Protein AF-A0A7S4R0T9-F1 (afdb_monomer_lite)

Organism: NCBI:txid49249

Foldseek 3Di:
DAQKKKFWQFAKKFKDFPNATQFIHHHLAIDPCLLLLLVLLQHDDFDQLIDIGTDCPPPPDRGDTDIDMDGSNVVSVVCVVPVPVSVVVSVSNVVNVVVGVVRNVVCVVVCVHVDPVVSVVSVVSSVLSSLLRSVLSLLVCLVCLVVVVVSNVSSCVVVVPDPVSVQVSQVVSVHGPVCSVVSHDDPPPPVPPPDDDDDPPPPDDPDDDD

Secondary structure (DSSP, 8-state):
-B-EEEEEEES-EEEEETTEEEEEE-TT-EES-TTGGGT----S-B---SEEEE---STTS----EEEEEEHHHHHHHHHH-HHHHHHHHHHHHHHHHHHHHHHHHHHHTT--S-HHHHHHHHHHHHHHHHHHHHHHHHT-GGGHHHHHHHHHHHHHHHT--HHHHHHHHHHTT--HHHHHHTS-----GGG------------------

Radius of gyration: 19.6 Å; chains: 1; bounding box: 54×32×53 Å

Structure (mmCIF, N/CA/C/O backbone):
data_AF-A0A7S4R0T9-F1
#
_entry.id   AF-A0A7S4R0T9-F1
#
loop_
_atom_site.group_PDB
_atom_site.id
_atom_site.type_symbol
_atom_site.label_atom_id
_atom_site.label_alt_id
_atom_site.label_comp_id
_atom_site.label_asym_id
_atom_site.label_entity_id
_atom_site.label_seq_id
_atom_site.pdbx_PDB_ins_code
_atom_site.Cartn_x
_atom_site.Cartn_y
_atom_site.Cartn_z
_atom_site.occupancy
_atom_site.B_iso_or_equiv
_atom_site.auth_seq_id
_atom_site.auth_comp_id
_atom_site.auth_asym_id
_atom_site.auth_atom_id
_atom_site.pdbx_PDB_model_num
ATOM 1 N N . MET A 1 1 ? 8.281 -10.866 4.907 1.00 87.75 1 MET A N 1
ATOM 2 C CA . MET A 1 1 ? 7.530 -10.623 3.649 1.00 87.75 1 MET A CA 1
ATOM 3 C C . MET A 1 1 ? 6.097 -11.136 3.778 1.00 87.75 1 MET A C 1
ATOM 5 O O . MET A 1 1 ? 5.863 -12.069 4.536 1.00 87.75 1 MET A O 1
ATOM 9 N N . ASN A 1 2 ? 5.140 -10.549 3.059 1.00 93.25 2 ASN A N 1
ATOM 10 C CA . ASN A 1 2 ? 3.714 -10.866 3.123 1.00 93.25 2 ASN A CA 1
ATOM 11 C C . ASN A 1 2 ? 3.172 -11.236 1.736 1.00 93.25 2 ASN A C 1
ATOM 13 O O . ASN A 1 2 ? 3.159 -10.415 0.821 1.00 93.25 2 ASN A O 1
ATOM 17 N N . ARG A 1 3 ? 2.713 -12.483 1.596 1.00 96.06 3 ARG A N 1
ATOM 18 C CA . ARG A 1 3 ? 2.171 -13.035 0.341 1.00 96.06 3 ARG A CA 1
ATOM 19 C C . ARG A 1 3 ? 0.658 -12.899 0.190 1.00 96.06 3 ARG A C 1
ATOM 21 O O . ARG A 1 3 ? 0.113 -13.297 -0.832 1.00 96.06 3 ARG A O 1
ATOM 28 N N . TYR A 1 4 ? -0.034 -12.408 1.214 1.00 97.31 4 TYR A N 1
ATOM 29 C CA . TYR A 1 4 ? -1.491 -12.448 1.255 1.00 97.31 4 TYR A CA 1
ATOM 30 C C . TYR A 1 4 ? -2.102 -11.056 1.211 1.00 97.31 4 TYR A C 1
ATOM 32 O O . TYR A 1 4 ? -1.666 -10.156 1.929 1.00 97.31 4 TYR A O 1
ATOM 40 N N . ILE A 1 5 ? -3.179 -10.931 0.443 1.00 96.88 5 ILE A N 1
ATOM 41 C CA . ILE A 1 5 ? -4.121 -9.814 0.528 1.00 96.88 5 ILE A CA 1
ATOM 42 C C . ILE A 1 5 ? -5.259 -10.256 1.441 1.00 96.88 5 ILE A C 1
ATOM 44 O O . ILE A 1 5 ? -5.694 -11.409 1.380 1.00 96.88 5 ILE A O 1
ATOM 48 N N . ARG A 1 6 ? -5.717 -9.366 2.320 1.00 97.75 6 ARG A N 1
ATOM 49 C CA . ARG A 1 6 ? -6.790 -9.665 3.271 1.00 97.75 6 ARG A CA 1
ATOM 50 C C . ARG A 1 6 ? -7.894 -8.623 3.177 1.00 97.75 6 ARG A C 1
ATOM 52 O O . ARG A 1 6 ? -7.615 -7.472 2.858 1.00 97.75 6 ARG A O 1
ATOM 59 N N . VAL A 1 7 ? -9.121 -9.013 3.497 1.00 98.00 7 VAL A N 1
ATOM 60 C CA . VAL A 1 7 ? -10.212 -8.079 3.810 1.00 98.00 7 VAL A CA 1
ATOM 61 C C . VAL A 1 7 ? -10.791 -8.449 5.166 1.00 98.00 7 VAL A C 1
ATOM 63 O O . VAL A 1 7 ? -10.977 -9.632 5.463 1.00 98.00 7 VAL A O 1
ATOM 66 N N . ILE A 1 8 ? -11.047 -7.447 5.998 1.00 97.88 8 ILE A N 1
ATOM 67 C CA . ILE A 1 8 ? -11.690 -7.644 7.294 1.00 97.88 8 ILE A CA 1
ATOM 68 C C . ILE A 1 8 ? -13.168 -7.947 7.060 1.00 97.88 8 ILE A C 1
ATOM 70 O O . ILE A 1 8 ? -13.868 -7.172 6.411 1.00 97.88 8 ILE A O 1
ATOM 74 N N . VAL A 1 9 ? -13.647 -9.077 7.575 1.00 97.75 9 VAL A N 1
ATOM 75 C CA . VAL A 1 9 ? -15.069 -9.454 7.496 1.00 97.75 9 VAL A CA 1
ATOM 76 C C . VAL A 1 9 ? -15.795 -9.306 8.826 1.00 97.75 9 VAL A C 1
ATOM 78 O O . VAL A 1 9 ? -17.008 -9.119 8.821 1.00 97.75 9 VAL A O 1
ATOM 81 N N . GLU A 1 10 ? -15.065 -9.346 9.940 1.00 95.94 10 GLU A N 1
ATOM 82 C CA . GLU A 1 10 ? -15.597 -9.196 11.296 1.00 95.94 10 GLU A CA 1
ATOM 83 C C . GLU A 1 10 ? -14.502 -8.664 12.227 1.00 95.94 10 GLU A C 1
ATOM 85 O O . GLU A 1 10 ? -13.343 -9.059 12.079 1.00 95.94 10 GLU A O 1
ATOM 90 N N . GLY A 1 11 ? -14.883 -7.818 13.186 1.00 94.06 11 GLY A N 1
ATOM 91 C CA . GLY A 1 11 ? -13.971 -7.177 14.134 1.00 94.06 11 GLY A CA 1
ATOM 92 C C . GLY A 1 11 ? -13.220 -5.977 13.555 1.00 94.06 11 GLY A C 1
ATOM 93 O O . GLY A 1 11 ? -13.337 -5.666 12.369 1.00 94.06 11 GLY A O 1
ATOM 94 N N . ASP A 1 12 ? -12.429 -5.343 14.417 1.00 94.94 12 ASP A N 1
ATOM 95 C CA . ASP A 1 12 ? -11.606 -4.182 14.090 1.00 94.94 12 ASP A CA 1
ATOM 96 C C . ASP A 1 12 ? -10.123 -4.494 14.313 1.00 94.94 12 ASP A C 1
ATOM 98 O O . ASP A 1 12 ? -9.738 -5.380 15.090 1.00 94.94 12 ASP A O 1
ATOM 102 N N . ALA A 1 13 ? -9.278 -3.770 13.593 1.00 96.50 13 ALA A N 1
ATOM 103 C CA . ALA A 1 13 ? -7.837 -3.847 13.710 1.00 96.50 13 ALA A CA 1
ATOM 104 C C . ALA A 1 13 ? -7.215 -2.450 13.715 1.00 96.50 13 ALA A C 1
ATOM 106 O O . ALA A 1 13 ? -7.792 -1.462 13.267 1.00 96.50 13 ALA A O 1
ATOM 107 N N . GLU A 1 14 ? -5.985 -2.374 14.192 1.00 96.50 14 GLU A N 1
ATOM 108 C CA . GLU A 1 14 ? -5.198 -1.154 14.247 1.00 96.50 14 GLU A CA 1
ATOM 109 C C . GLU A 1 14 ? -3.897 -1.355 13.482 1.00 96.50 14 GLU A C 1
ATOM 111 O O . GLU A 1 14 ? -3.265 -2.412 13.545 1.00 96.50 14 GLU A O 1
ATOM 116 N N . CYS A 1 15 ? -3.522 -0.336 12.716 1.00 97.00 15 CYS A N 1
ATOM 117 C CA . CYS A 1 15 ? -2.269 -0.286 11.991 1.00 97.00 15 CYS A CA 1
ATOM 118 C C . CYS A 1 15 ? -1.258 0.544 12.776 1.00 97.00 15 CYS A C 1
ATOM 120 O O . CYS A 1 15 ? -1.547 1.680 13.151 1.00 97.00 15 CYS A O 1
ATOM 122 N N . PHE A 1 16 ? -0.064 -0.007 12.966 1.00 97.31 16 PHE A N 1
ATOM 123 C CA . PHE A 1 16 ? 1.033 0.607 13.698 1.00 97.31 16 PHE A CA 1
ATOM 124 C C . PHE A 1 16 ? 2.286 0.711 12.836 1.00 97.31 16 PHE A C 1
ATOM 126 O O . PHE A 1 16 ? 2.615 -0.200 12.066 1.00 97.31 16 PHE A O 1
ATOM 133 N N . ARG A 1 17 ? 3.028 1.798 13.029 1.00 96.75 17 ARG A N 1
ATOM 134 C CA . ARG A 1 17 ? 4.393 1.968 12.543 1.00 96.75 17 ARG A CA 1
ATOM 135 C C . ARG A 1 17 ? 5.269 2.368 13.720 1.00 96.75 17 ARG A C 1
ATOM 137 O O . ARG A 1 17 ? 5.033 3.408 14.321 1.00 96.75 17 ARG A O 1
ATOM 144 N N . ASP A 1 18 ? 6.252 1.530 14.038 1.00 95.81 18 ASP A N 1
ATOM 145 C CA . ASP A 1 18 ? 7.228 1.782 15.106 1.00 95.81 18 ASP A CA 1
ATOM 146 C C . ASP A 1 18 ? 6.548 2.163 16.439 1.00 95.81 18 ASP A C 1
ATOM 148 O O . ASP A 1 18 ? 6.876 3.163 17.065 1.00 95.81 18 ASP A O 1
ATOM 152 N N . GLY A 1 19 ? 5.516 1.398 16.821 1.00 95.88 19 GLY A N 1
ATOM 153 C CA . GLY A 1 19 ? 4.716 1.623 18.034 1.00 95.88 19 GLY A CA 1
ATOM 154 C C . GLY A 1 19 ? 3.633 2.707 17.923 1.00 95.88 19 GLY A C 1
ATOM 155 O O . GLY A 1 19 ? 2.719 2.733 18.741 1.00 95.88 19 GLY A O 1
ATOM 156 N N . VAL A 1 20 ? 3.659 3.552 16.890 1.00 96.88 20 VAL A N 1
ATOM 157 C CA . VAL A 1 20 ? 2.678 4.631 16.694 1.00 96.88 20 VAL A CA 1
ATOM 158 C C . VAL A 1 20 ? 1.492 4.135 15.872 1.00 96.88 20 VAL A C 1
ATOM 160 O O . VAL A 1 20 ? 1.655 3.649 14.750 1.00 96.88 20 VAL A O 1
ATOM 163 N N . LYS A 1 21 ? 0.275 4.277 16.411 1.00 97.06 21 LYS A N 1
ATOM 164 C CA . LYS A 1 21 ? -0.975 3.949 15.710 1.00 97.06 21 LYS A CA 1
ATOM 165 C C . LYS A 1 21 ? -1.199 4.919 14.550 1.00 97.06 21 LYS A C 1
ATOM 167 O O . LYS A 1 21 ? -1.434 6.101 14.774 1.00 97.06 21 LYS A O 1
ATOM 172 N N . THR A 1 22 ? -1.190 4.430 13.311 1.00 96.62 22 THR A N 1
ATOM 173 C CA . THR A 1 22 ? -1.361 5.265 12.113 1.00 96.62 22 THR A CA 1
ATOM 174 C C . THR A 1 22 ? -2.809 5.346 11.636 1.00 96.62 22 THR A C 1
ATOM 176 O O . THR A 1 22 ? -3.242 6.411 11.200 1.00 96.62 22 THR A O 1
ATOM 179 N N . TYR A 1 23 ? -3.583 4.262 11.721 1.00 96.75 23 TYR A N 1
ATOM 180 C CA . TYR A 1 23 ? -5.023 4.269 11.431 1.00 96.75 23 TYR A CA 1
ATOM 181 C C . TYR A 1 23 ? -5.736 3.026 11.976 1.00 96.75 23 TYR A C 1
ATOM 183 O O . TYR A 1 23 ? -5.102 2.011 12.268 1.00 96.75 23 TYR A O 1
ATOM 191 N N . THR A 1 24 ? -7.062 3.096 12.088 1.00 96.56 24 THR A N 1
ATOM 192 C CA . THR A 1 24 ? -7.936 1.945 12.352 1.00 96.56 24 THR A CA 1
ATOM 193 C C . THR A 1 24 ? -8.404 1.296 11.052 1.00 96.56 24 THR A C 1
ATOM 195 O O . THR A 1 24 ? -8.441 1.916 9.985 1.00 96.56 24 THR A O 1
ATOM 198 N N . LEU A 1 25 ? -8.728 0.015 11.142 1.00 97.25 25 LEU A N 1
ATOM 199 C CA . LEU A 1 25 ? -9.256 -0.813 10.077 1.00 97.25 25 LEU A CA 1
ATOM 200 C C . LEU A 1 25 ? -10.518 -1.501 10.596 1.00 97.25 25 LEU A C 1
ATOM 202 O O . LEU A 1 25 ? -10.488 -2.154 11.631 1.00 97.25 25 LEU A O 1
ATOM 206 N N . GLU A 1 26 ? -11.598 -1.379 9.847 1.00 96.38 26 GLU A N 1
ATOM 207 C CA . GLU A 1 26 ? -12.926 -1.882 10.181 1.00 96.38 26 GLU A CA 1
ATOM 208 C C . GLU A 1 26 ? -13.374 -2.913 9.134 1.00 96.38 26 GLU A C 1
ATOM 210 O O . GLU A 1 26 ? -12.702 -3.167 8.120 1.00 96.38 26 GLU A O 1
ATOM 215 N N . ARG A 1 27 ? -14.557 -3.496 9.343 1.00 96.50 27 ARG A N 1
ATOM 216 C CA . ARG A 1 27 ? -15.200 -4.389 8.373 1.00 96.50 27 ARG A CA 1
ATOM 217 C C . ARG A 1 27 ? -15.222 -3.783 6.963 1.00 96.50 27 ARG A C 1
ATOM 219 O O . ARG A 1 27 ? -15.657 -2.660 6.727 1.00 96.50 27 ARG A O 1
ATOM 226 N N . GLY A 1 28 ? -14.797 -4.585 5.993 1.00 97.12 28 GLY A N 1
ATOM 227 C CA . GLY A 1 28 ? -14.698 -4.212 4.588 1.00 97.12 28 GLY A CA 1
ATOM 228 C C . GLY A 1 28 ? -13.398 -3.495 4.223 1.00 97.12 28 GLY A C 1
ATOM 229 O O . GLY A 1 28 ? -13.211 -3.190 3.042 1.00 97.12 28 GLY A O 1
ATOM 230 N N . ASN A 1 29 ? -12.495 -3.226 5.175 1.00 97.88 29 ASN A N 1
ATOM 231 C CA . ASN A 1 29 ? -11.185 -2.694 4.826 1.00 97.88 29 ASN A CA 1
ATOM 232 C C . ASN A 1 29 ? -10.245 -3.769 4.281 1.00 97.88 29 ASN A C 1
ATOM 234 O O . ASN A 1 29 ? -10.174 -4.885 4.805 1.00 97.88 29 ASN A O 1
ATOM 238 N N . PHE A 1 30 ? -9.491 -3.408 3.242 1.00 97.81 30 PHE A N 1
ATOM 239 C CA . PHE A 1 30 ? -8.436 -4.258 2.701 1.00 97.81 30 PHE A CA 1
ATOM 240 C C . PHE A 1 30 ? -7.125 -4.040 3.451 1.00 97.81 30 PHE A C 1
ATOM 242 O O . PHE A 1 30 ? -6.832 -2.952 3.949 1.00 97.81 30 PHE A O 1
ATOM 249 N N . VAL A 1 31 ? -6.312 -5.086 3.515 1.00 97.00 31 VAL A N 1
ATOM 250 C CA . VAL A 1 31 ? -5.001 -5.075 4.156 1.00 97.00 31 VAL A CA 1
ATOM 251 C C . VAL A 1 31 ? -3.994 -5.735 3.227 1.00 97.00 31 VAL A C 1
ATOM 253 O O . VAL A 1 31 ? -4.231 -6.828 2.702 1.00 97.00 31 VAL A O 1
ATOM 256 N N . SER A 1 32 ? -2.836 -5.089 3.078 1.00 94.69 32 SER A N 1
ATOM 257 C CA . SER A 1 32 ? -1.717 -5.578 2.265 1.00 94.69 32 SER A CA 1
ATOM 258 C C . SER A 1 32 ? -2.039 -5.683 0.771 1.00 94.69 32 SER A C 1
ATOM 260 O O . SER A 1 32 ? -1.550 -6.583 0.098 1.00 94.69 32 SER A O 1
ATOM 262 N N . GLU A 1 33 ? -2.842 -4.762 0.243 1.00 91.94 33 GLU A N 1
ATOM 263 C CA . GLU A 1 33 ? -3.235 -4.639 -1.165 1.00 91.94 33 GLU A CA 1
ATOM 264 C C . GLU A 1 33 ? -2.104 -4.137 -2.078 1.00 91.94 33 GLU A C 1
ATOM 266 O O . GLU A 1 33 ? -2.040 -4.542 -3.237 1.00 91.94 33 GLU A O 1
ATOM 271 N N . GLY A 1 34 ? -1.145 -3.359 -1.559 1.00 84.94 34 GLY A N 1
ATOM 272 C CA . GLY A 1 34 ? 0.136 -3.071 -2.226 1.00 84.94 34 GLY A CA 1
ATOM 273 C C . GLY A 1 34 ? 0.003 -2.496 -3.639 1.00 84.94 34 GLY A C 1
ATOM 274 O O . GLY A 1 34 ? 0.618 -3.012 -4.566 1.00 84.94 34 GLY A O 1
ATOM 275 N N . GLY A 1 35 ? -0.859 -1.488 -3.809 1.00 85.56 35 GLY A N 1
ATOM 276 C CA . GLY A 1 35 ? -1.028 -0.770 -5.079 1.00 85.56 35 GLY A CA 1
ATOM 277 C C . GLY A 1 35 ? -2.020 -1.364 -6.081 1.00 85.56 35 GLY A C 1
ATOM 278 O O . GLY A 1 35 ? -2.222 -0.786 -7.147 1.00 85.56 35 GLY A O 1
ATOM 279 N N . LEU A 1 36 ? -2.720 -2.446 -5.731 1.00 88.81 36 LEU A N 1
ATOM 280 C CA . LEU A 1 36 ? -3.718 -3.075 -6.607 1.00 88.81 36 LEU A CA 1
ATOM 281 C C . LEU A 1 36 ? -4.823 -2.104 -7.084 1.00 88.81 36 LEU A C 1
ATOM 283 O O . LEU A 1 36 ? -5.289 -2.192 -8.219 1.00 88.81 36 LEU A O 1
ATOM 287 N N . HIS A 1 37 ? -5.192 -1.120 -6.259 1.00 86.75 37 HIS A N 1
ATOM 288 C CA . HIS A 1 37 ? -6.150 -0.065 -6.616 1.00 86.75 37 HIS A CA 1
ATOM 289 C C . HIS A 1 37 ? -5.672 0.811 -7.792 1.00 86.75 37 HIS A C 1
ATOM 291 O O . HIS A 1 37 ? -6.468 1.178 -8.655 1.00 86.75 37 HIS A O 1
ATOM 297 N N . ALA A 1 38 ? -4.366 1.076 -7.881 1.00 87.25 38 ALA A N 1
ATOM 298 C CA . ALA A 1 38 ? -3.737 1.799 -8.985 1.00 87.25 38 ALA A CA 1
ATOM 299 C C . ALA A 1 38 ? -3.552 0.914 -10.232 1.00 87.25 38 ALA A C 1
ATOM 301 O O . ALA A 1 38 ? -3.125 1.385 -11.281 1.00 87.25 38 ALA A O 1
ATOM 302 N N . GLY A 1 39 ? -3.922 -0.368 -10.148 1.00 87.44 39 GLY A N 1
ATOM 303 C CA . GLY A 1 39 ? -3.744 -1.344 -11.217 1.00 87.44 39 GLY A CA 1
ATOM 304 C C . GLY A 1 39 ? -2.394 -2.050 -11.199 1.00 87.44 39 GLY A C 1
ATOM 305 O O . GLY A 1 39 ? -2.125 -2.779 -12.142 1.00 87.44 39 GLY A O 1
ATOM 306 N N . LEU A 1 40 ? -1.582 -1.882 -10.151 1.00 91.38 40 LEU A N 1
ATOM 307 C CA . LEU A 1 40 ? -0.350 -2.649 -9.992 1.00 91.38 40 LEU A CA 1
ATOM 308 C C . LEU A 1 40 ? -0.693 -4.118 -9.701 1.00 91.38 40 LEU A C 1
ATOM 310 O O . LEU A 1 40 ? -1.075 -4.477 -8.584 1.00 91.38 40 LEU A O 1
ATOM 314 N N . MET A 1 41 ? -0.558 -4.976 -10.711 1.00 93.06 41 MET A N 1
ATOM 315 C CA . MET A 1 41 ? -0.866 -6.411 -10.634 1.00 93.06 41 MET A CA 1
ATOM 316 C C . MET A 1 41 ? 0.335 -7.223 -10.122 1.00 93.06 41 MET A C 1
ATOM 318 O O . MET A 1 41 ? 0.753 -8.201 -10.743 1.00 93.06 41 MET A O 1
ATOM 322 N N . LEU A 1 42 ? 0.928 -6.785 -9.008 1.00 93.50 42 LEU A N 1
ATOM 323 C CA . LEU A 1 42 ? 2.181 -7.327 -8.471 1.00 93.50 42 LEU A CA 1
ATOM 324 C C . LEU A 1 42 ? 1.979 -8.740 -7.895 1.00 93.50 42 LEU A C 1
ATOM 326 O O . LEU A 1 42 ? 1.264 -8.866 -6.890 1.00 93.50 42 LEU A O 1
ATOM 330 N N . PRO A 1 43 ? 2.597 -9.788 -8.478 1.00 94.50 43 PRO A N 1
ATOM 331 C CA . PRO A 1 43 ? 2.574 -11.141 -7.930 1.00 94.50 43 PRO A CA 1
ATOM 332 C C . PRO A 1 43 ? 3.605 -11.301 -6.800 1.00 94.50 43 PRO A C 1
ATOM 334 O O . PRO A 1 43 ? 4.406 -10.407 -6.527 1.00 94.50 43 PRO A O 1
ATOM 337 N N . GLY A 1 44 ? 3.618 -12.465 -6.154 1.00 94.31 44 GLY A N 1
ATOM 338 C CA . GLY A 1 44 ? 4.621 -12.814 -5.149 1.00 94.31 44 GLY A CA 1
ATOM 339 C C . GLY A 1 44 ? 4.367 -12.163 -3.793 1.00 94.31 44 GLY A C 1
ATOM 340 O O . GLY A 1 44 ? 3.239 -11.815 -3.458 1.00 94.31 44 GLY A O 1
ATOM 341 N N . ALA A 1 45 ? 5.408 -12.035 -2.976 1.00 94.94 45 ALA A N 1
ATOM 342 C CA . ALA A 1 45 ? 5.314 -11.373 -1.680 1.00 94.94 45 ALA A CA 1
ATOM 343 C C . ALA A 1 45 ? 5.745 -9.901 -1.771 1.00 94.94 45 ALA A C 1
ATOM 345 O O . ALA A 1 45 ? 6.559 -9.528 -2.615 1.00 94.94 45 ALA A O 1
ATOM 346 N N . LEU A 1 46 ? 5.205 -9.075 -0.875 1.00 95.44 46 LEU A N 1
ATOM 347 C CA . LEU A 1 46 ? 5.664 -7.705 -0.642 1.00 95.44 46 LEU A CA 1
ATOM 348 C C . LEU A 1 46 ? 6.265 -7.584 0.754 1.00 95.44 46 LEU A C 1
ATOM 350 O O . LEU A 1 46 ? 5.843 -8.271 1.689 1.00 95.44 46 LEU A O 1
ATOM 354 N N . GLU A 1 47 ? 7.245 -6.706 0.917 1.00 95.69 47 GLU A N 1
ATOM 355 C CA . GLU A 1 47 ? 7.720 -6.327 2.243 1.00 95.69 47 GLU A CA 1
ATOM 356 C C . GLU A 1 47 ? 6.599 -5.614 3.024 1.00 95.69 47 GLU A C 1
ATOM 358 O O . GLU A 1 47 ? 5.833 -4.815 2.478 1.00 95.69 47 GLU A O 1
ATOM 363 N N . SER A 1 48 ? 6.452 -5.949 4.307 1.00 94.69 48 SER A N 1
ATOM 364 C CA . SER A 1 48 ? 5.463 -5.303 5.174 1.00 94.69 48 SER A CA 1
ATOM 365 C C . SER A 1 48 ? 6.032 -3.986 5.698 1.00 94.69 48 SER A C 1
ATOM 367 O O . SER A 1 48 ? 7.095 -3.981 6.302 1.00 94.69 48 SER A O 1
ATOM 369 N N . CYS A 1 49 ? 5.298 -2.885 5.541 1.00 95.25 49 CYS A N 1
ATOM 370 C CA . CYS A 1 49 ? 5.701 -1.565 6.048 1.00 95.25 49 CYS A CA 1
ATOM 371 C C . CYS A 1 49 ? 5.102 -1.207 7.421 1.00 95.25 49 CYS A C 1
ATOM 373 O O . CYS A 1 49 ? 5.389 -0.134 7.947 1.00 95.25 49 CYS A O 1
ATOM 375 N N . CYS A 1 50 ? 4.243 -2.055 7.986 1.00 96.25 50 CYS A N 1
ATOM 376 C CA . CYS A 1 50 ? 3.513 -1.791 9.226 1.00 96.25 50 CYS A CA 1
ATOM 377 C C . CYS A 1 50 ? 3.112 -3.092 9.928 1.00 96.25 50 CYS A C 1
ATOM 379 O O . CYS A 1 50 ? 3.082 -4.162 9.309 1.00 96.25 50 CYS A O 1
ATOM 381 N N . THR A 1 51 ? 2.758 -2.962 11.202 1.00 96.69 51 THR A N 1
ATOM 382 C CA . THR A 1 51 ? 2.169 -4.023 12.019 1.00 96.69 51 THR A CA 1
ATOM 383 C C . THR A 1 51 ? 0.663 -3.819 12.078 1.00 96.69 51 THR A C 1
ATOM 385 O O . THR A 1 51 ? 0.200 -2.709 12.320 1.00 96.69 51 THR A O 1
ATOM 388 N N . ILE A 1 52 ? -0.108 -4.884 11.865 1.00 96.31 52 ILE A N 1
ATOM 389 C CA . ILE A 1 52 ? -1.561 -4.873 12.048 1.00 96.31 52 ILE A CA 1
ATOM 390 C C . ILE A 1 52 ? -1.882 -5.740 13.258 1.00 96.31 52 ILE A C 1
ATOM 392 O O . ILE A 1 52 ? -1.488 -6.907 13.280 1.00 96.31 52 ILE A O 1
ATOM 396 N N . ALA A 1 53 ? -2.599 -5.192 14.232 1.00 95.50 53 ALA A N 1
ATOM 397 C CA . ALA A 1 53 ? -3.034 -5.917 15.420 1.00 95.50 53 ALA A CA 1
ATOM 398 C C . ALA A 1 53 ? -4.559 -5.865 15.548 1.00 95.50 53 ALA A C 1
ATOM 400 O O . ALA A 1 53 ? -5.177 -4.860 15.209 1.00 95.50 53 ALA A O 1
ATOM 401 N N . ALA A 1 54 ? -5.170 -6.954 16.015 1.00 94.44 54 ALA A N 1
ATOM 402 C CA . ALA A 1 54 ? -6.592 -6.958 16.347 1.00 94.44 54 ALA A CA 1
ATOM 403 C C . ALA A 1 54 ? -6.839 -6.062 17.566 1.00 94.44 54 ALA A C 1
ATOM 405 O O . ALA A 1 54 ? -6.066 -6.090 18.526 1.00 94.44 54 ALA A O 1
ATOM 406 N N . THR A 1 55 ? -7.915 -5.283 17.538 1.00 91.38 55 THR A N 1
ATOM 407 C CA . THR A 1 55 ? -8.244 -4.375 18.636 1.00 91.38 55 THR A CA 1
ATOM 408 C C . THR A 1 55 ? -8.775 -5.164 19.838 1.00 91.38 55 THR A C 1
ATOM 410 O O . THR A 1 55 ? -9.725 -5.934 19.714 1.00 91.38 55 THR A O 1
ATOM 413 N N . GLN A 1 56 ? -8.205 -4.956 21.029 1.00 77.62 56 GLN A N 1
ATOM 414 C CA . GLN A 1 56 ? -8.632 -5.640 22.265 1.00 77.62 56 GLN A CA 1
ATOM 415 C C . GLN A 1 56 ? -9.787 -4.934 23.008 1.00 77.62 56 GLN A C 1
ATOM 417 O O . GLN A 1 56 ? -10.138 -5.316 24.121 1.00 77.62 56 GLN A O 1
ATOM 422 N N . HIS A 1 57 ? -10.393 -3.895 22.427 1.00 59.12 57 HIS A N 1
ATOM 423 C CA . HIS A 1 57 ? -11.181 -2.908 23.178 1.00 59.12 57 HIS A CA 1
ATOM 424 C C . HIS A 1 57 ? -12.564 -3.345 23.693 1.00 59.12 57 HIS A C 1
ATOM 426 O O . HIS A 1 57 ? -13.230 -2.540 24.343 1.00 59.12 57 HIS A O 1
ATOM 432 N N . GLN A 1 58 ? -12.988 -4.600 23.530 1.00 54.09 58 GLN A N 1
ATOM 433 C CA . GLN A 1 58 ? -14.182 -5.093 24.225 1.00 54.09 58 GLN A CA 1
ATOM 434 C C . GLN A 1 58 ? -13.789 -5.869 25.486 1.00 54.09 58 GLN A C 1
ATOM 436 O O . GLN A 1 58 ? -13.479 -7.058 25.458 1.00 54.09 58 GLN A O 1
ATOM 441 N N . ARG A 1 59 ? -13.774 -5.134 26.609 1.00 45.78 59 ARG A N 1
ATOM 442 C CA . ARG A 1 59 ? -13.530 -5.621 27.976 1.00 45.78 59 ARG A CA 1
ATOM 443 C C . ARG A 1 59 ? -14.364 -6.882 28.254 1.00 45.78 59 ARG A C 1
ATOM 445 O O . ARG A 1 59 ? -15.548 -6.780 28.549 1.00 45.78 59 ARG A O 1
ATOM 452 N N . GLY A 1 60 ? -13.741 -8.057 28.170 1.00 60.00 60 GLY A N 1
ATOM 453 C CA . GLY A 1 60 ? -14.311 -9.334 28.622 1.00 60.00 60 GLY A CA 1
ATOM 454 C C . GLY A 1 60 ? -14.628 -10.361 27.532 1.00 60.00 60 GLY A C 1
ATOM 455 O O . GLY A 1 60 ? -14.717 -11.545 27.839 1.00 60.00 60 GLY A O 1
ATOM 456 N N . GLN A 1 61 ? -14.713 -9.964 26.261 1.00 56.56 61 GLN A N 1
ATOM 457 C CA . GLN A 1 61 ? -14.799 -10.896 25.134 1.00 56.56 61 GLN A CA 1
ATOM 458 C C . GLN A 1 61 ? -13.695 -10.533 24.153 1.00 56.56 61 GLN A C 1
ATOM 460 O O . GLN A 1 61 ? -13.773 -9.505 23.490 1.00 56.56 61 GLN A O 1
ATOM 465 N N . GLY A 1 62 ? -12.636 -11.348 24.098 1.00 59.66 62 GLY A N 1
ATOM 466 C CA . GLY A 1 62 ? -11.525 -11.138 23.173 1.00 59.66 62 GLY A CA 1
ATOM 467 C C . GLY A 1 62 ? -12.060 -10.903 21.762 1.00 59.66 62 GLY A C 1
ATOM 468 O O . GLY A 1 62 ? -12.597 -11.824 21.148 1.00 59.66 62 GLY A O 1
ATOM 469 N N . GLY A 1 63 ? -11.965 -9.656 21.289 1.00 72.00 63 GLY A N 1
ATOM 470 C CA . GLY A 1 63 ? -12.538 -9.235 20.017 1.00 72.00 63 GLY A CA 1
ATOM 471 C C . GLY A 1 63 ? -12.019 -10.127 18.896 1.00 72.00 63 GLY A C 1
ATOM 472 O O . GLY A 1 63 ? -10.824 -10.138 18.594 1.00 72.00 63 GLY A O 1
ATOM 473 N N . LYS A 1 64 ? -12.906 -10.930 18.302 1.00 89.62 64 LYS A N 1
ATOM 474 C CA . LYS A 1 64 ? -12.527 -11.876 17.255 1.00 89.62 64 LYS A CA 1
ATOM 475 C C . LYS A 1 64 ? -12.391 -11.131 15.931 1.00 89.62 64 LYS A C 1
ATOM 477 O O . LYS A 1 64 ? -13.382 -10.819 15.280 1.00 89.62 64 LYS A O 1
ATOM 482 N N . LEU A 1 65 ? -11.156 -10.900 15.499 1.00 94.44 65 LEU A N 1
ATOM 483 C CA . LEU A 1 65 ? -10.880 -10.431 14.144 1.00 94.44 65 LEU A CA 1
ATOM 484 C C . LEU A 1 65 ? -10.986 -11.606 13.164 1.00 94.44 65 LEU A C 1
ATOM 486 O O . LEU A 1 65 ? -10.245 -12.588 13.270 1.00 94.44 65 LEU A O 1
ATOM 490 N N . ARG A 1 66 ? -11.874 -11.506 12.173 1.00 96.88 66 ARG A N 1
ATOM 491 C CA . ARG A 1 66 ? -11.936 -12.450 11.050 1.00 96.88 66 ARG A CA 1
ATOM 492 C C . ARG A 1 66 ? -11.598 -11.740 9.758 1.00 96.88 66 ARG A C 1
ATOM 494 O O . ARG A 1 66 ? -12.112 -10.666 9.449 1.00 96.88 66 ARG A O 1
ATOM 501 N N . VAL A 1 67 ? -10.775 -12.407 8.960 1.00 97.94 67 VAL A N 1
ATOM 502 C CA . VAL A 1 67 ? -10.349 -11.919 7.653 1.00 97.94 67 VAL A CA 1
ATOM 503 C C . VAL A 1 67 ? -10.578 -12.985 6.593 1.00 97.94 67 VAL A C 1
ATOM 505 O O . VAL A 1 67 ? -10.338 -14.169 6.832 1.00 97.94 67 VAL A O 1
ATOM 508 N N . LEU A 1 68 ? -10.994 -12.561 5.402 1.00 98.19 68 LEU A N 1
ATOM 509 C CA . LEU A 1 68 ? -10.784 -13.363 4.200 1.00 98.19 68 LEU A CA 1
ATOM 510 C C . LEU A 1 68 ? -9.370 -13.095 3.703 1.00 98.19 68 LEU A C 1
ATOM 512 O O . LEU A 1 68 ? -8.888 -11.964 3.776 1.00 98.19 68 LEU A O 1
ATOM 516 N N . ARG A 1 69 ? -8.698 -14.141 3.227 1.00 97.69 69 ARG A N 1
ATOM 517 C CA . ARG A 1 69 ? -7.322 -14.071 2.738 1.00 97.69 69 ARG A CA 1
ATOM 518 C C . ARG A 1 69 ? -7.229 -14.680 1.349 1.00 97.69 69 ARG A C 1
ATOM 520 O O . ARG A 1 69 ? -7.791 -15.745 1.106 1.00 97.69 69 ARG A O 1
ATOM 527 N N . TRP A 1 70 ? -6.437 -14.054 0.493 1.00 98.06 70 TRP A N 1
ATOM 528 C CA . TRP A 1 70 ? -6.073 -14.583 -0.815 1.00 98.06 70 TRP A CA 1
ATOM 529 C C . TRP A 1 70 ? -4.564 -14.598 -0.960 1.00 98.06 70 TRP A C 1
ATOM 531 O O . TRP A 1 70 ? -3.889 -13.653 -0.548 1.00 98.06 70 TRP A O 1
ATOM 541 N N . ASP A 1 71 ? -4.042 -15.666 -1.556 1.00 97.69 71 ASP A N 1
ATOM 542 C CA . ASP A 1 71 ? -2.679 -15.651 -2.072 1.00 97.69 71 ASP A CA 1
ATOM 543 C C . ASP A 1 71 ? -2.594 -14.625 -3.207 1.00 97.69 71 ASP A C 1
ATOM 545 O O . ASP A 1 71 ? -3.420 -14.631 -4.122 1.00 97.69 71 ASP A O 1
ATOM 549 N N . ARG A 1 72 ? -1.627 -13.710 -3.115 1.00 96.31 72 ARG A N 1
ATOM 550 C CA . ARG A 1 72 ? -1.489 -12.588 -4.042 1.00 96.31 72 ARG A CA 1
ATOM 551 C C . ARG A 1 72 ? -1.234 -13.062 -5.467 1.00 96.31 72 ARG A C 1
ATOM 553 O O . ARG A 1 72 ? -1.894 -12.558 -6.368 1.00 96.31 72 ARG A O 1
ATOM 560 N N . THR A 1 73 ? -0.335 -14.024 -5.676 1.00 95.56 73 THR A N 1
ATOM 561 C CA . THR A 1 73 ? -0.016 -14.535 -7.018 1.00 95.56 73 THR A CA 1
ATOM 562 C C . THR A 1 73 ? -1.252 -15.144 -7.664 1.00 95.56 73 THR A C 1
ATOM 564 O O . THR A 1 73 ? -1.641 -14.715 -8.749 1.00 95.56 73 THR A O 1
ATOM 567 N N . LYS A 1 74 ? -1.938 -16.043 -6.948 1.00 97.44 74 LYS A N 1
ATOM 568 C CA . LYS A 1 74 ? -3.159 -16.690 -7.454 1.00 97.44 74 LYS A CA 1
ATOM 569 C C . LYS A 1 74 ? -4.274 -15.685 -7.732 1.00 97.44 74 LYS A C 1
ATOM 571 O O . LYS A 1 74 ? -4.978 -15.795 -8.731 1.00 97.44 74 LYS A O 1
ATOM 576 N N . LEU A 1 75 ? -4.428 -14.677 -6.870 1.00 96.62 75 LEU A N 1
ATOM 577 C CA . LEU A 1 75 ? -5.392 -13.606 -7.101 1.00 96.62 75 LEU A CA 1
ATOM 578 C C . LEU A 1 75 ? -5.031 -12.799 -8.357 1.00 96.62 75 LEU A C 1
ATOM 580 O O . LEU A 1 75 ? -5.918 -12.493 -9.144 1.00 96.62 75 LEU A O 1
ATOM 584 N N . MET A 1 76 ? -3.753 -12.475 -8.583 1.00 95.56 76 MET A N 1
ATOM 585 C CA . MET A 1 76 ? -3.339 -11.742 -9.785 1.00 95.56 76 MET A CA 1
ATOM 586 C C . MET A 1 76 ? -3.593 -12.552 -11.061 1.00 95.56 76 MET A C 1
ATOM 588 O O . MET A 1 76 ? -4.064 -11.986 -12.043 1.00 95.56 76 MET A O 1
ATOM 592 N N . GLU A 1 77 ? -3.313 -13.856 -11.054 1.00 95.81 77 GLU A N 1
ATOM 593 C CA . GLU A 1 77 ? -3.617 -14.768 -12.168 1.00 95.81 77 GLU A CA 1
ATOM 594 C C . GLU A 1 77 ? -5.119 -14.810 -12.461 1.00 95.81 77 GLU A C 1
ATOM 596 O O . GLU A 1 77 ? -5.539 -14.612 -13.602 1.00 95.81 77 GLU A O 1
ATOM 601 N N . PHE A 1 78 ? -5.940 -14.953 -11.421 1.00 96.94 78 PHE A N 1
ATOM 602 C CA . PHE A 1 78 ? -7.390 -14.970 -11.562 1.00 96.94 78 PHE A CA 1
ATOM 603 C C . PHE A 1 78 ? -7.938 -13.653 -12.138 1.00 96.94 78 PHE A C 1
ATOM 605 O O . PHE A 1 78 ? -8.685 -13.653 -13.115 1.00 96.94 78 PHE A O 1
ATOM 612 N N . LEU A 1 79 ? -7.493 -12.507 -11.619 1.00 96.19 79 LEU A N 1
ATOM 613 C CA . LEU A 1 79 ? -7.911 -11.184 -12.101 1.00 96.19 79 LEU A CA 1
ATOM 614 C C . LEU A 1 79 ? -7.384 -10.847 -13.507 1.00 96.19 79 LEU A C 1
ATOM 616 O O . LEU A 1 79 ? -7.894 -9.925 -14.143 1.00 96.19 79 LEU A O 1
ATOM 620 N N . LYS A 1 80 ? -6.350 -11.542 -13.998 1.00 94.69 80 LYS A N 1
ATOM 621 C CA . LYS A 1 80 ? -5.933 -11.446 -15.406 1.00 94.69 80 LYS A CA 1
ATOM 622 C C . LYS A 1 80 ? -6.929 -12.151 -16.325 1.00 94.69 80 LYS A C 1
ATOM 624 O O . LYS A 1 80 ? -7.185 -11.636 -17.409 1.00 94.69 80 LYS A O 1
ATOM 629 N N . SER A 1 81 ? -7.490 -13.280 -15.886 1.00 97.12 81 SER A N 1
ATOM 630 C CA . SER A 1 81 ? -8.481 -14.038 -16.660 1.00 97.12 81 SER A CA 1
ATOM 631 C C . SER A 1 81 ? -9.867 -13.384 -16.683 1.00 97.12 81 SER A C 1
ATOM 633 O O . SER A 1 81 ? -10.572 -13.495 -17.680 1.00 97.12 81 SER A O 1
ATOM 635 N N . ASP A 1 82 ? -10.232 -12.637 -15.635 1.00 97.62 82 ASP A N 1
ATOM 636 C CA . ASP A 1 82 ? -11.531 -11.964 -15.529 1.00 97.62 82 ASP A CA 1
ATOM 637 C C . ASP A 1 82 ? -11.383 -10.441 -15.370 1.00 97.62 82 ASP A C 1
ATOM 639 O O . ASP A 1 82 ? -11.142 -9.891 -14.287 1.00 97.62 82 ASP A O 1
ATOM 643 N N . SER A 1 83 ? -11.579 -9.726 -16.481 1.00 95.44 83 SER A N 1
ATOM 644 C CA . SER A 1 83 ? -11.479 -8.266 -16.513 1.00 95.44 83 SER A CA 1
ATOM 645 C C . SER A 1 83 ? -12.636 -7.551 -15.797 1.00 95.44 83 SER A C 1
ATOM 647 O O . SER A 1 83 ? -12.456 -6.414 -15.341 1.00 95.44 83 SER A O 1
ATOM 649 N N . HIS A 1 84 ? -13.809 -8.180 -15.670 1.00 97.12 84 HIS A N 1
ATOM 650 C CA . HIS A 1 84 ? -14.958 -7.617 -14.960 1.00 97.12 84 HIS A CA 1
ATOM 651 C C . HIS A 1 84 ? -14.717 -7.663 -13.459 1.00 97.12 84 HIS A C 1
ATOM 653 O O . HIS A 1 84 ? -14.812 -6.627 -12.793 1.00 97.12 84 HIS A O 1
ATOM 659 N N . LEU A 1 85 ? -14.297 -8.819 -12.948 1.00 96.75 85 LEU A N 1
ATOM 660 C CA . LEU A 1 85 ? -13.933 -8.967 -11.548 1.00 96.75 85 LEU A CA 1
ATOM 661 C C . LEU A 1 85 ? -12.772 -8.045 -11.170 1.00 96.75 85 LEU A C 1
ATOM 663 O O . LEU A 1 85 ? -12.819 -7.386 -10.130 1.00 96.75 85 LEU A O 1
ATOM 667 N N . ARG A 1 86 ? -11.761 -7.918 -12.038 1.00 95.75 86 ARG A N 1
ATOM 668 C CA . ARG A 1 86 ? -10.666 -6.956 -11.846 1.00 95.75 86 ARG A CA 1
ATOM 669 C C . ARG A 1 86 ? -11.170 -5.526 -11.687 1.00 95.75 86 ARG A C 1
ATOM 671 O O . ARG A 1 86 ? -10.721 -4.827 -10.781 1.00 95.75 86 ARG A O 1
ATOM 678 N N . ARG A 1 87 ? -12.103 -5.080 -12.534 1.00 94.94 87 ARG A N 1
ATOM 679 C CA . ARG A 1 87 ? -12.702 -3.738 -12.423 1.00 94.94 87 ARG A CA 1
ATOM 680 C C . ARG A 1 87 ? -13.489 -3.574 -11.124 1.00 94.94 87 ARG A C 1
ATOM 682 O O . ARG A 1 87 ? -13.298 -2.571 -10.439 1.00 94.94 87 ARG A O 1
ATOM 689 N N . ALA A 1 88 ? -14.303 -4.563 -10.760 1.00 96.56 88 ALA A N 1
ATOM 690 C CA . ALA A 1 88 ? -15.083 -4.545 -9.525 1.00 96.56 88 ALA A CA 1
ATOM 691 C C . ALA A 1 88 ? -14.183 -4.471 -8.279 1.00 96.56 88 ALA A C 1
ATOM 693 O O . ALA A 1 88 ? -14.395 -3.628 -7.406 1.00 96.56 88 ALA A O 1
ATOM 694 N N . LEU A 1 89 ? -13.122 -5.283 -8.227 1.00 95.94 89 LEU A N 1
ATOM 695 C CA . LEU A 1 89 ? -12.166 -5.264 -7.122 1.00 95.94 89 LEU A CA 1
ATOM 696 C C . LEU A 1 89 ? -11.407 -3.934 -7.043 1.00 95.94 89 LEU A C 1
ATOM 698 O O . LEU A 1 89 ? -11.253 -3.390 -5.951 1.00 95.94 89 LEU A O 1
ATOM 702 N N . LYS A 1 90 ? -10.966 -3.377 -8.181 1.00 94.00 90 LYS A N 1
ATOM 703 C CA . LYS A 1 90 ? -10.328 -2.050 -8.208 1.00 94.00 90 LYS A CA 1
ATOM 704 C C . LYS A 1 90 ? -11.254 -0.978 -7.637 1.00 94.00 90 LYS A C 1
ATOM 706 O O . LYS A 1 90 ? -10.813 -0.209 -6.791 1.00 94.00 90 LYS A O 1
ATOM 711 N N . ALA A 1 91 ? -12.528 -0.969 -8.031 1.00 94.44 91 ALA A N 1
ATOM 712 C CA . ALA A 1 91 ? -13.510 -0.027 -7.498 1.00 94.44 91 ALA A CA 1
ATOM 713 C C . ALA A 1 91 ? -13.698 -0.189 -5.977 1.00 94.44 91 ALA A C 1
ATOM 715 O O . ALA A 1 91 ? -13.701 0.803 -5.245 1.00 94.44 91 ALA A O 1
ATOM 716 N N . ALA A 1 92 ? -13.782 -1.428 -5.481 1.00 96.44 92 ALA A N 1
ATOM 717 C CA . ALA A 1 92 ? -13.879 -1.706 -4.048 1.00 96.44 92 ALA A CA 1
ATOM 718 C C . ALA A 1 92 ? -12.649 -1.205 -3.266 1.00 96.44 92 ALA A C 1
ATOM 720 O O . ALA A 1 92 ? -12.797 -0.626 -2.189 1.00 96.44 92 ALA A O 1
ATOM 721 N N . LEU A 1 93 ? -11.444 -1.375 -3.819 1.00 95.50 93 LEU A N 1
ATOM 722 C CA . LEU A 1 93 ? -10.200 -0.880 -3.224 1.00 95.50 93 LEU A CA 1
ATOM 723 C C . LEU A 1 93 ? -10.097 0.651 -3.248 1.00 95.50 93 LEU A C 1
ATOM 725 O O . LEU A 1 93 ? -9.610 1.248 -2.291 1.00 95.50 93 LEU A O 1
ATOM 729 N N . SER A 1 94 ? -10.575 1.309 -4.307 1.00 92.75 94 SER A N 1
ATOM 730 C CA . SER A 1 94 ? -10.654 2.773 -4.347 1.00 92.75 94 SER A CA 1
ATOM 731 C C . SER A 1 94 ? -11.559 3.306 -3.230 1.00 92.75 94 SER A C 1
ATOM 733 O O . SER A 1 94 ? -11.176 4.229 -2.511 1.00 92.75 94 SER A O 1
ATOM 735 N N . TRP A 1 95 ? -12.721 2.680 -3.015 1.00 95.06 95 TRP A N 1
ATOM 736 C CA . TRP A 1 95 ? -13.608 3.020 -1.897 1.00 95.06 95 TRP A CA 1
ATOM 737 C C . TRP A 1 95 ? -12.989 2.736 -0.526 1.00 95.06 95 TRP A C 1
ATOM 739 O O . TRP A 1 95 ? -13.182 3.515 0.408 1.00 95.06 95 TRP A O 1
ATOM 749 N N . ASP A 1 96 ? -12.221 1.655 -0.398 1.00 96.25 96 ASP A N 1
ATOM 750 C CA . ASP A 1 96 ? -11.466 1.340 0.815 1.00 96.25 96 ASP A CA 1
ATOM 751 C C . ASP A 1 96 ? -10.460 2.444 1.184 1.00 96.25 96 ASP A C 1
ATOM 753 O O . ASP A 1 96 ? -10.403 2.865 2.340 1.00 96.25 96 ASP A O 1
ATOM 757 N N . ILE A 1 97 ? -9.728 2.981 0.204 1.00 93.31 97 ILE A N 1
ATOM 758 C CA . ILE A 1 97 ? -8.800 4.103 0.422 1.00 93.31 97 ILE A CA 1
ATOM 759 C C . ILE A 1 97 ? -9.544 5.333 0.928 1.00 93.31 97 ILE A C 1
ATOM 761 O O . ILE A 1 97 ? -9.128 5.940 1.915 1.00 93.31 97 ILE A O 1
ATOM 765 N N . VAL A 1 98 ? -10.674 5.676 0.306 1.00 94.62 98 VAL A N 1
ATOM 766 C CA . VAL A 1 98 ? -11.502 6.804 0.751 1.00 94.62 98 VAL A CA 1
ATOM 767 C C . VAL A 1 98 ? -11.964 6.604 2.198 1.00 94.62 98 VAL A C 1
ATOM 769 O O . VAL A 1 98 ? -11.901 7.546 2.989 1.00 94.62 98 VAL A O 1
ATOM 772 N N . ARG A 1 99 ? -12.383 5.388 2.579 1.00 96.00 99 ARG A N 1
ATOM 773 C CA . ARG A 1 99 ? -12.752 5.070 3.969 1.00 96.00 99 ARG A CA 1
ATOM 774 C C . ARG A 1 99 ? -11.578 5.258 4.929 1.00 96.00 99 ARG A C 1
ATOM 776 O O . ARG A 1 99 ? -11.746 5.942 5.933 1.00 96.00 99 ARG A O 1
ATOM 783 N N . LYS A 1 100 ? -10.393 4.734 4.601 1.00 95.31 100 LYS A N 1
ATOM 784 C CA . LYS A 1 100 ? -9.177 4.892 5.420 1.00 95.31 100 LYS A CA 1
ATOM 785 C C . LYS A 1 100 ? -8.798 6.362 5.607 1.00 95.31 100 LYS A C 1
ATOM 787 O O . LYS A 1 100 ? -8.526 6.781 6.727 1.00 95.31 100 LYS A O 1
ATOM 792 N N . LEU A 1 101 ? -8.839 7.163 4.540 1.00 94.88 101 LEU A N 1
ATOM 793 C CA . LEU A 1 101 ? -8.559 8.603 4.608 1.00 94.88 101 LEU A CA 1
ATOM 794 C C . LEU A 1 101 ? -9.579 9.344 5.485 1.00 94.88 101 LEU A C 1
ATOM 796 O O . LEU A 1 101 ? -9.204 10.205 6.280 1.00 94.88 101 LEU A O 1
ATOM 800 N N . LYS A 1 102 ? -10.869 8.997 5.385 1.00 96.44 102 LYS A N 1
ATOM 801 C CA . LYS A 1 102 ? -11.912 9.550 6.264 1.00 96.44 102 LYS A CA 1
ATOM 802 C C . LYS A 1 102 ? -11.703 9.142 7.726 1.00 96.44 102 LYS A C 1
ATOM 804 O O . LYS A 1 102 ? -11.829 9.994 8.602 1.00 96.44 102 LYS A O 1
ATOM 809 N N . GLY A 1 103 ? -11.352 7.882 7.982 1.00 96.00 103 GLY A N 1
ATOM 810 C CA . GLY A 1 103 ? -11.024 7.378 9.318 1.00 96.00 103 GLY A CA 1
ATOM 811 C C . GLY A 1 103 ? -9.849 8.131 9.941 1.00 96.00 103 GLY A C 1
ATOM 812 O O . GLY A 1 103 ? -9.961 8.633 11.052 1.00 96.00 103 GLY A O 1
ATOM 813 N N . GLN A 1 104 ? -8.770 8.331 9.183 1.00 96.00 104 GLN A N 1
ATOM 814 C CA . GLN A 1 104 ? -7.602 9.106 9.617 1.00 96.00 104 GLN A CA 1
ATOM 815 C C . GLN A 1 104 ? -7.956 10.550 9.993 1.00 96.00 104 GLN A C 1
ATOM 817 O O . GLN A 1 104 ? -7.542 11.033 11.044 1.00 96.00 104 GLN A O 1
ATOM 822 N N . ARG A 1 105 ? -8.765 11.237 9.175 1.00 96.94 105 ARG A N 1
ATOM 823 C CA . ARG A 1 105 ? -9.242 12.594 9.502 1.00 96.94 105 ARG A CA 1
ATOM 824 C C . ARG A 1 105 ? -10.065 12.607 10.788 1.00 96.94 105 ARG A C 1
ATOM 826 O O . ARG A 1 105 ? -9.883 13.489 11.619 1.00 96.94 105 ARG A O 1
ATOM 833 N N . ARG A 1 106 ? -10.943 11.616 10.972 1.00 97.12 106 ARG A N 1
ATOM 834 C CA . ARG A 1 106 ? -11.735 11.477 12.200 1.00 97.12 106 ARG A CA 1
ATOM 835 C C . ARG A 1 106 ? -10.841 11.275 13.423 1.00 97.12 106 ARG A C 1
ATOM 837 O O . ARG A 1 106 ? -11.089 11.913 14.439 1.00 97.12 106 ARG A O 1
ATOM 844 N N . MET A 1 107 ? -9.806 10.441 13.326 1.00 96.00 107 MET A N 1
ATOM 845 C CA . MET A 1 107 ? -8.863 10.212 14.427 1.00 96.00 107 MET A CA 1
ATOM 846 C C . MET A 1 107 ? -8.178 11.506 14.883 1.00 96.00 107 MET A C 1
ATOM 848 O O . MET A 1 107 ? -8.075 11.739 16.084 1.00 96.00 107 MET A O 1
ATOM 852 N N . LEU A 1 108 ? -7.770 12.363 13.940 1.00 96.00 108 LEU A N 1
ATOM 853 C CA . LEU A 1 108 ? -7.189 13.673 14.252 1.00 96.00 108 LEU A CA 1
ATOM 854 C C . LEU A 1 108 ? -8.201 14.593 14.951 1.00 96.00 108 LEU A C 1
ATOM 856 O O . LEU A 1 108 ? -7.895 15.162 15.991 1.00 96.00 108 LEU A O 1
ATOM 860 N N . ILE A 1 109 ? -9.422 14.700 14.417 1.00 97.06 109 ILE A N 1
ATOM 861 C CA . ILE A 1 109 ? -10.467 15.587 14.963 1.00 97.06 109 ILE A CA 1
ATOM 862 C C . ILE A 1 109 ? -10.917 15.146 16.363 1.00 97.06 109 ILE A C 1
ATOM 864 O O . ILE A 1 109 ? -11.210 15.976 17.214 1.00 97.06 109 ILE A O 1
ATOM 868 N N . THR A 1 110 ? -10.985 13.837 16.604 1.00 97.06 110 THR A N 1
ATOM 869 C CA . THR A 1 110 ? -11.461 13.262 17.875 1.00 97.06 110 THR A CA 1
ATOM 870 C C . THR A 1 110 ? -10.377 13.147 18.947 1.00 97.06 110 THR A C 1
ATOM 872 O O . THR A 1 110 ? -10.651 12.606 20.014 1.00 97.06 110 THR A O 1
ATOM 875 N N . GLY A 1 111 ? -9.151 13.614 18.682 1.00 95.94 111 GLY A N 1
ATOM 876 C CA . GLY A 1 111 ? -8.047 13.530 19.642 1.00 95.94 111 GLY A CA 1
ATOM 877 C C . GLY A 1 111 ? -7.546 12.105 19.898 1.00 95.94 111 GLY A C 1
ATOM 878 O O . GLY A 1 111 ? -6.877 11.861 20.893 1.00 95.94 111 GLY A O 1
ATOM 879 N N . GLN A 1 112 ? -7.840 11.146 19.011 1.00 95.50 112 GLN A N 1
ATOM 880 C CA . GLN A 1 112 ? -7.298 9.780 19.103 1.00 95.50 112 GLN A CA 1
ATOM 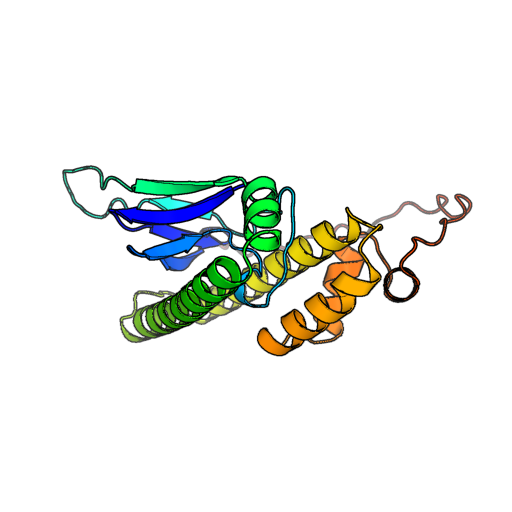881 C C . GLN A 1 112 ? -5.812 9.703 18.717 1.00 95.50 112 GLN A C 1
ATOM 883 O O . GLN A 1 112 ? -5.185 8.653 18.864 1.00 95.50 112 GLN A O 1
ATOM 888 N N . VAL A 1 113 ? -5.262 10.792 18.175 1.00 96.94 113 VAL A N 1
ATOM 889 C CA . VAL A 1 113 ? -3.843 10.958 17.863 1.00 96.94 113 VAL A CA 1
ATOM 890 C C . VAL A 1 113 ? -3.244 11.911 18.892 1.00 96.94 113 VAL A C 1
ATOM 892 O O . VAL A 1 113 ? -3.495 13.110 18.832 1.00 96.94 113 VAL A O 1
ATOM 895 N N . ASN A 1 114 ? -2.455 11.366 19.820 1.00 96.00 114 ASN A N 1
ATOM 896 C CA . ASN A 1 114 ? -1.841 12.143 20.904 1.00 96.00 114 ASN A CA 1
ATOM 897 C C . ASN A 1 114 ? -0.826 13.171 20.382 1.00 96.00 114 ASN A C 1
ATOM 899 O O . ASN A 1 114 ? -0.778 14.293 20.871 1.00 96.00 114 ASN A O 1
ATOM 903 N N . ASP A 1 115 ? -0.034 12.784 19.379 1.00 97.69 115 ASP A N 1
ATOM 904 C CA . ASP A 1 115 ? 0.976 13.630 18.742 1.00 97.69 115 ASP A CA 1
ATOM 905 C C . ASP A 1 115 ? 0.765 13.625 17.216 1.00 97.69 115 ASP A C 1
ATOM 907 O O . ASP A 1 115 ? 1.169 12.674 16.532 1.00 97.69 115 ASP A O 1
ATOM 911 N N . PRO A 1 116 ? 0.096 14.653 16.659 1.00 96.81 116 PRO A N 1
ATOM 912 C CA . PRO A 1 116 ? -0.155 14.753 15.223 1.00 96.81 116 PRO A CA 1
ATOM 913 C C . PRO A 1 116 ? 1.110 14.878 14.366 1.00 96.81 116 PRO A C 1
ATOM 915 O O . PRO A 1 116 ? 1.090 14.460 13.203 1.00 96.81 116 PRO A O 1
ATOM 918 N N . VAL A 1 117 ? 2.196 15.438 14.910 1.00 97.44 117 VAL A N 1
ATOM 919 C CA . VAL A 1 117 ? 3.453 15.649 14.178 1.00 97.44 117 VAL A CA 1
ATOM 920 C C . VAL A 1 117 ? 4.156 14.311 14.004 1.00 97.44 117 VAL A C 1
ATOM 922 O O . VAL A 1 117 ? 4.362 13.876 12.868 1.00 97.44 117 VAL A O 1
ATOM 925 N N . LEU A 1 118 ? 4.399 13.601 15.110 1.00 97.19 118 LEU A N 1
ATOM 926 C CA . LEU A 1 118 ? 4.985 12.261 15.083 1.00 97.19 118 LEU A CA 1
ATOM 927 C C . LEU A 1 118 ? 4.120 11.293 14.266 1.00 97.19 118 LEU A C 1
ATOM 929 O O . LEU A 1 118 ? 4.626 10.488 13.484 1.00 97.19 118 LEU A O 1
ATOM 933 N N . TRP A 1 119 ? 2.795 11.377 14.395 1.00 97.44 119 TRP A N 1
ATOM 934 C CA . TRP A 1 119 ? 1.875 10.564 13.601 1.00 97.44 119 TRP A CA 1
ATOM 935 C C . TRP A 1 119 ? 2.021 10.805 12.095 1.00 97.44 119 TRP A C 1
ATOM 937 O O . TRP A 1 119 ? 2.033 9.848 11.312 1.00 97.44 119 TRP A O 1
ATOM 947 N N . THR A 1 120 ? 2.148 12.068 11.684 1.00 96.50 120 THR A N 1
ATOM 948 C CA . THR A 1 120 ? 2.342 12.440 10.276 1.00 96.50 120 THR A CA 1
ATOM 949 C C . THR A 1 120 ? 3.678 11.916 9.763 1.00 96.50 120 THR A C 1
ATOM 951 O O . THR A 1 120 ? 3.715 11.271 8.715 1.00 96.50 120 THR A O 1
ATOM 954 N N . GLU A 1 121 ? 4.750 12.093 10.536 1.00 97.19 121 GLU A N 1
ATOM 955 C CA . GLU A 1 121 ? 6.080 11.569 10.219 1.00 97.19 121 GLU A CA 1
ATOM 956 C C . GLU A 1 121 ? 6.049 10.044 10.022 1.00 97.19 121 GLU A C 1
ATOM 958 O O . GLU A 1 121 ? 6.442 9.536 8.970 1.00 97.19 121 GLU A O 1
ATOM 963 N N . LYS A 1 122 ? 5.486 9.290 10.978 1.00 97.12 122 LYS A N 1
ATOM 964 C CA . LYS A 1 122 ? 5.399 7.822 10.884 1.00 97.12 122 LYS A CA 1
ATOM 965 C C . LYS A 1 122 ? 4.554 7.354 9.706 1.00 97.12 122 LYS A C 1
ATOM 967 O O . LYS A 1 122 ? 4.846 6.310 9.118 1.00 97.12 122 LYS A O 1
ATOM 972 N N . ARG A 1 123 ? 3.526 8.111 9.320 1.00 95.19 123 ARG A N 1
ATOM 973 C CA . ARG A 1 123 ? 2.746 7.821 8.111 1.00 95.19 123 ARG A CA 1
ATOM 974 C C . ARG A 1 123 ? 3.532 8.063 6.830 1.00 95.19 123 ARG A C 1
ATOM 976 O O . ARG A 1 123 ? 3.403 7.247 5.917 1.00 95.19 123 ARG A O 1
ATOM 983 N N . ASN A 1 124 ? 4.333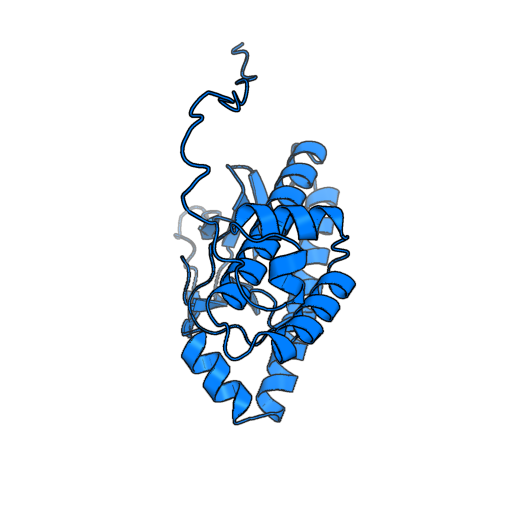 9.122 6.767 1.00 95.00 124 ASN A N 1
ATOM 984 C CA . ASN A 1 124 ? 5.204 9.388 5.622 1.00 95.00 124 ASN A CA 1
ATOM 985 C C . ASN A 1 124 ? 6.225 8.256 5.472 1.00 95.00 124 ASN A C 1
ATOM 987 O O . ASN A 1 124 ? 6.216 7.567 4.455 1.00 95.00 124 ASN A O 1
ATOM 991 N N . VAL A 1 125 ? 6.922 7.899 6.557 1.00 95.44 125 VAL A N 1
ATOM 992 C CA . VAL A 1 125 ? 7.842 6.748 6.583 1.00 95.44 125 VAL A CA 1
ATOM 993 C C . VAL A 1 125 ? 7.143 5.445 6.169 1.00 95.44 125 VAL A C 1
ATOM 995 O O . VAL A 1 125 ? 7.707 4.614 5.451 1.00 95.44 125 VAL A O 1
ATOM 998 N N . GLN A 1 126 ? 5.901 5.218 6.610 1.00 95.06 126 GLN A N 1
ATOM 999 C CA . GLN A 1 126 ? 5.124 4.050 6.190 1.00 95.06 126 GLN A CA 1
ATOM 1000 C C . GLN A 1 126 ? 4.834 4.067 4.678 1.00 95.06 126 GLN A C 1
ATOM 1002 O O . GLN A 1 126 ? 4.895 3.010 4.042 1.00 95.06 126 GLN A O 1
ATOM 1007 N N . ASN A 1 127 ? 4.506 5.227 4.102 1.00 94.56 127 ASN A N 1
ATOM 1008 C CA . ASN A 1 127 ? 4.256 5.381 2.669 1.00 94.56 127 ASN A CA 1
ATOM 1009 C C . ASN A 1 127 ? 5.531 5.151 1.845 1.00 94.56 127 ASN A C 1
ATOM 1011 O O . ASN A 1 127 ? 5.473 4.394 0.874 1.00 94.56 127 ASN A O 1
ATOM 1015 N N . ASP A 1 128 ? 6.670 5.688 2.279 1.00 95.50 128 ASP A N 1
ATOM 1016 C CA . ASP A 1 128 ? 7.958 5.530 1.592 1.00 95.50 128 ASP A CA 1
ATOM 1017 C C . ASP A 1 128 ? 8.386 4.065 1.561 1.00 95.50 128 ASP A C 1
ATOM 1019 O O . ASP A 1 128 ? 8.680 3.501 0.506 1.00 95.50 128 ASP A O 1
ATOM 1023 N N . ASN A 1 129 ? 8.304 3.384 2.708 1.00 95.75 129 ASN A N 1
ATOM 1024 C CA . ASN A 1 129 ? 8.597 1.954 2.787 1.00 95.75 129 ASN A CA 1
ATOM 1025 C C . ASN A 1 129 ? 7.613 1.113 1.961 1.00 95.75 129 ASN A C 1
ATOM 1027 O O . ASN A 1 129 ? 8.005 0.113 1.358 1.00 95.75 129 ASN A O 1
ATOM 1031 N N . ARG A 1 130 ? 6.330 1.501 1.903 1.00 95.94 130 ARG A N 1
ATOM 1032 C CA . ARG A 1 130 ? 5.349 0.833 1.034 1.00 95.94 130 ARG A CA 1
ATOM 1033 C C . ARG A 1 130 ? 5.742 0.975 -0.433 1.00 95.94 130 ARG A C 1
ATOM 1035 O O . ARG A 1 130 ? 5.615 0.010 -1.184 1.00 95.94 130 ARG A O 1
ATOM 1042 N N . TYR A 1 131 ? 6.197 2.155 -0.840 1.00 97.25 131 TYR A N 1
ATOM 1043 C CA . TYR A 1 131 ? 6.627 2.392 -2.207 1.00 97.25 131 TYR A CA 1
ATOM 1044 C C . TYR A 1 131 ? 7.915 1.638 -2.550 1.00 97.25 131 TYR A C 1
ATOM 1046 O O . TYR A 1 131 ? 7.960 0.963 -3.577 1.00 97.25 131 TYR A O 1
ATOM 1054 N N . ALA A 1 132 ? 8.910 1.635 -1.662 1.00 97.12 132 ALA A N 1
ATOM 1055 C CA . ALA A 1 132 ? 10.112 0.821 -1.829 1.00 97.12 132 ALA A CA 1
ATOM 1056 C C . ALA A 1 132 ? 9.784 -0.673 -1.986 1.00 97.12 132 ALA A C 1
ATOM 1058 O O . ALA A 1 132 ? 10.329 -1.327 -2.871 1.00 97.12 132 ALA A O 1
ATOM 1059 N N . ALA A 1 133 ? 8.828 -1.202 -1.215 1.00 96.62 133 ALA A N 1
ATOM 1060 C CA . ALA A 1 133 ? 8.373 -2.587 -1.354 1.00 96.62 133 ALA A CA 1
ATOM 1061 C C . ALA A 1 133 ? 7.730 -2.871 -2.729 1.00 96.62 133 ALA A C 1
ATOM 1063 O O . ALA A 1 133 ? 7.910 -3.953 -3.294 1.00 96.62 133 ALA A O 1
ATOM 1064 N N . VAL A 1 134 ? 6.986 -1.905 -3.283 1.00 96.25 134 VAL A N 1
ATOM 1065 C CA . VAL A 1 134 ? 6.430 -1.977 -4.646 1.00 96.25 134 VAL A CA 1
ATOM 1066 C C . VAL A 1 134 ? 7.552 -2.004 -5.684 1.00 96.25 134 VAL A C 1
ATOM 1068 O O . VAL A 1 134 ? 7.562 -2.886 -6.544 1.00 96.25 134 VAL A O 1
ATOM 1071 N N . VAL A 1 135 ? 8.513 -1.083 -5.579 1.00 96.75 135 VAL A N 1
ATOM 1072 C CA . VAL A 1 135 ? 9.674 -0.997 -6.476 1.00 96.75 135 VAL A CA 1
ATOM 1073 C C . VAL A 1 135 ? 10.482 -2.294 -6.429 1.00 96.75 135 VAL A C 1
ATOM 1075 O O . VAL A 1 135 ? 10.709 -2.910 -7.468 1.00 96.75 135 VAL A O 1
ATOM 1078 N N . GLN A 1 136 ? 10.812 -2.793 -5.237 1.00 96.19 136 GLN A N 1
ATOM 1079 C CA . GLN A 1 136 ? 11.526 -4.056 -5.048 1.00 96.19 136 GLN A CA 1
ATOM 1080 C C . GLN A 1 136 ? 10.821 -5.231 -5.738 1.00 96.19 136 GLN A C 1
ATOM 1082 O O . GLN A 1 136 ? 11.465 -6.060 -6.385 1.00 96.19 136 GLN A O 1
ATOM 1087 N N . ASN A 1 137 ? 9.491 -5.307 -5.640 1.00 95.44 137 ASN A N 1
ATOM 1088 C CA . ASN A 1 137 ? 8.726 -6.367 -6.290 1.00 95.44 137 ASN A CA 1
ATOM 1089 C C . ASN A 1 137 ? 8.768 -6.268 -7.817 1.00 95.44 137 ASN A C 1
ATOM 1091 O O . ASN A 1 137 ? 8.901 -7.293 -8.487 1.00 95.44 137 ASN A O 1
ATOM 1095 N N . ILE A 1 138 ? 8.683 -5.057 -8.371 1.00 94.75 138 ILE A N 1
ATOM 1096 C CA . ILE A 1 138 ? 8.841 -4.824 -9.811 1.00 94.75 138 ILE A CA 1
ATOM 1097 C C . ILE A 1 138 ? 10.217 -5.302 -10.274 1.00 94.75 138 ILE A C 1
ATOM 1099 O O . ILE A 1 138 ? 10.300 -6.098 -11.207 1.00 94.75 138 ILE A O 1
ATOM 1103 N N . LEU A 1 139 ? 11.267 -4.897 -9.562 1.00 94.69 139 LEU A N 1
ATOM 1104 C CA . LEU A 1 139 ? 12.659 -5.226 -9.872 1.00 94.69 139 LEU A CA 1
ATOM 1105 C C . LEU A 1 139 ? 12.978 -6.720 -9.733 1.00 94.69 139 LEU A C 1
ATOM 1107 O O . LEU A 1 139 ? 13.862 -7.231 -10.414 1.00 94.69 139 LEU A O 1
ATOM 1111 N N . SER A 1 140 ? 12.232 -7.440 -8.894 1.00 93.50 140 SER A N 1
ATOM 1112 C CA . SER A 1 140 ? 12.374 -8.892 -8.726 1.00 93.50 140 SER A CA 1
ATOM 1113 C C . SER A 1 140 ? 11.777 -9.705 -9.889 1.00 93.50 140 SER A C 1
ATOM 1115 O O . SER A 1 140 ? 11.937 -10.921 -9.923 1.00 93.50 140 SER A 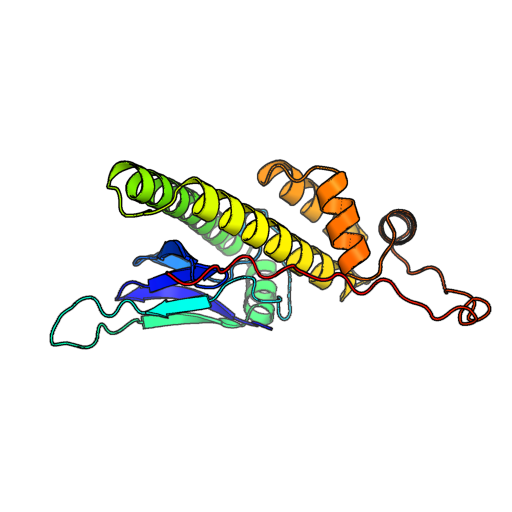O 1
ATOM 1117 N N . HIS A 1 141 ? 11.077 -9.066 -10.837 1.00 90.38 141 HIS A N 1
ATOM 1118 C CA . HIS A 1 141 ? 10.428 -9.726 -11.977 1.00 90.38 141 HIS A CA 1
ATOM 1119 C C . HIS A 1 141 ? 10.776 -9.015 -13.303 1.00 90.38 141 HIS A C 1
ATOM 1121 O O . HIS A 1 141 ? 9.903 -8.386 -13.916 1.00 90.38 141 HIS A O 1
ATOM 1127 N N . PRO A 1 142 ? 12.032 -9.120 -13.774 1.00 84.94 142 PRO A N 1
ATOM 1128 C CA . PRO A 1 142 ? 12.554 -8.311 -14.881 1.00 84.94 142 PRO A CA 1
ATOM 1129 C C . PRO A 1 142 ? 11.818 -8.524 -16.213 1.00 84.94 142 PRO A C 1
ATOM 1131 O O . PRO A 1 142 ? 11.698 -7.592 -17.001 1.00 84.94 142 PRO A O 1
ATOM 1134 N N . HIS A 1 143 ? 11.230 -9.703 -16.442 1.00 86.69 143 HIS A N 1
ATOM 1135 C CA . HIS A 1 143 ? 10.489 -10.026 -17.673 1.00 86.69 143 HIS A CA 1
ATOM 1136 C C . HIS A 1 143 ? 9.260 -9.138 -17.941 1.00 86.69 143 HIS A C 1
ATOM 1138 O O . HIS A 1 143 ? 8.676 -9.205 -19.018 1.00 86.69 143 HIS A O 1
ATOM 1144 N N . HIS A 1 144 ? 8.842 -8.317 -16.975 1.00 84.94 144 HIS A N 1
ATOM 1145 C CA . HIS A 1 144 ? 7.690 -7.423 -17.102 1.00 84.94 144 HIS A CA 1
ATOM 1146 C C . HIS A 1 144 ? 8.043 -5.953 -16.857 1.00 84.94 144 HIS A C 1
ATOM 1148 O O . HIS A 1 144 ? 7.151 -5.160 -16.557 1.00 84.94 144 HIS A O 1
ATOM 1154 N N . MET A 1 145 ? 9.325 -5.589 -16.924 1.00 88.00 145 MET A N 1
ATOM 1155 C CA . MET A 1 145 ? 9.785 -4.277 -16.474 1.00 88.00 145 MET A CA 1
ATOM 1156 C C . MET A 1 145 ? 9.160 -3.123 -17.266 1.00 88.00 145 MET A C 1
ATOM 1158 O O . MET A 1 145 ? 8.655 -2.194 -16.644 1.00 88.00 145 MET A O 1
ATOM 1162 N N . GLU A 1 146 ? 9.097 -3.212 -18.598 1.00 86.44 146 GLU A N 1
ATOM 1163 C CA . GLU A 1 146 ? 8.509 -2.165 -19.453 1.00 86.44 146 GLU A CA 1
ATOM 1164 C C . GLU A 1 146 ? 7.043 -1.884 -19.104 1.00 86.44 146 GLU A C 1
ATOM 1166 O O . GLU A 1 146 ? 6.698 -0.763 -18.735 1.00 86.44 146 GLU A O 1
ATOM 1171 N N . LEU A 1 147 ? 6.193 -2.919 -19.105 1.00 87.62 147 LEU A N 1
ATOM 1172 C CA . LEU A 1 147 ? 4.780 -2.793 -18.727 1.00 87.62 147 LEU A CA 1
ATOM 1173 C C . LEU A 1 147 ? 4.618 -2.216 -17.311 1.00 87.62 147 LEU A C 1
ATOM 1175 O O . LEU A 1 147 ? 3.743 -1.387 -17.055 1.00 87.62 147 LEU A O 1
ATOM 1179 N N . ARG A 1 148 ? 5.475 -2.643 -16.377 1.00 90.31 148 ARG A N 1
ATOM 1180 C CA . ARG A 1 148 ? 5.419 -2.203 -14.981 1.00 90.31 148 ARG A CA 1
ATOM 1181 C C . ARG A 1 148 ? 5.888 -0.761 -14.792 1.00 90.31 148 ARG A C 1
ATOM 1183 O O . ARG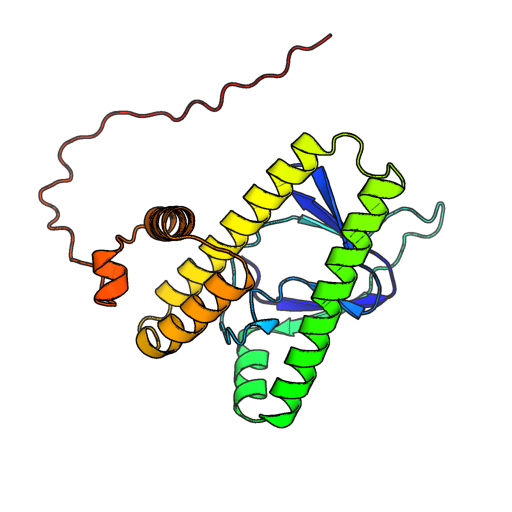 A 1 148 ? 5.466 -0.155 -13.812 1.00 90.31 148 ARG A O 1
ATOM 1190 N N . ARG A 1 149 ? 6.688 -0.176 -15.694 1.00 92.06 149 ARG A N 1
ATOM 1191 C CA . ARG A 1 149 ? 7.079 1.246 -15.607 1.00 92.06 149 ARG A CA 1
ATOM 1192 C C . ARG A 1 149 ? 5.886 2.174 -15.760 1.00 92.06 149 ARG A C 1
ATOM 1194 O O . ARG A 1 149 ? 5.743 3.100 -14.968 1.00 92.06 149 ARG A O 1
ATOM 1201 N N . ASP A 1 150 ? 4.997 1.905 -16.711 1.00 90.81 150 ASP A N 1
ATOM 1202 C CA . ASP A 1 150 ? 3.797 2.727 -16.899 1.00 90.81 150 ASP A CA 1
ATOM 1203 C C . ASP A 1 150 ? 2.808 2.573 -15.736 1.00 90.81 150 ASP A C 1
ATOM 1205 O O . ASP A 1 150 ? 2.181 3.541 -15.294 1.00 90.81 150 ASP A O 1
ATOM 1209 N N . GLU A 1 151 ? 2.673 1.363 -15.189 1.00 91.56 151 GLU A N 1
ATOM 1210 C CA . GLU A 1 151 ? 1.902 1.142 -13.962 1.00 91.56 151 GLU A CA 1
ATOM 1211 C C . GLU A 1 151 ? 2.522 1.870 -12.762 1.00 91.56 151 GLU A C 1
ATOM 1213 O O . GLU A 1 151 ? 1.797 2.510 -11.998 1.00 91.56 151 GLU A O 1
ATOM 1218 N N . LEU A 1 152 ? 3.850 1.833 -12.626 1.00 94.56 152 LEU A N 1
ATOM 1219 C CA . LEU A 1 152 ? 4.572 2.528 -11.567 1.00 94.56 152 LEU A CA 1
ATOM 1220 C C . LEU A 1 152 ? 4.439 4.045 -11.700 1.00 94.56 152 LEU A C 1
ATOM 1222 O O . LEU A 1 152 ? 4.158 4.706 -10.708 1.00 94.56 152 LEU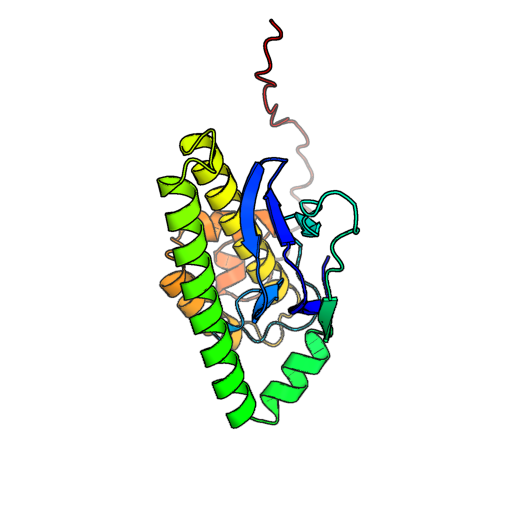 A O 1
ATOM 1226 N N . ARG A 1 153 ? 4.548 4.602 -12.912 1.00 94.38 153 ARG A N 1
ATOM 1227 C CA . ARG A 1 153 ? 4.337 6.035 -13.173 1.00 94.38 153 ARG A CA 1
ATOM 1228 C C . ARG A 1 153 ? 2.936 6.470 -12.742 1.00 94.38 153 ARG A C 1
ATOM 1230 O O . ARG A 1 153 ? 2.785 7.470 -12.046 1.00 94.38 153 ARG A O 1
ATOM 1237 N N . ARG A 1 154 ? 1.903 5.688 -13.076 1.00 91.62 154 ARG A N 1
ATOM 1238 C CA . ARG A 1 154 ? 0.530 5.955 -12.610 1.00 91.62 154 ARG A CA 1
ATOM 1239 C C . ARG A 1 154 ? 0.414 5.885 -11.091 1.00 91.62 154 ARG A C 1
ATOM 1241 O O . ARG A 1 154 ? -0.224 6.750 -10.499 1.00 91.62 154 ARG A O 1
ATOM 1248 N N . TYR A 1 155 ? 1.037 4.889 -10.464 1.00 94.25 155 TYR A N 1
ATOM 1249 C CA . TYR A 1 155 ? 1.071 4.778 -9.008 1.00 94.25 155 TYR A CA 1
ATOM 1250 C C . TYR A 1 155 ? 1.734 6.002 -8.365 1.00 94.25 155 TYR A C 1
ATOM 1252 O O . TYR A 1 155 ? 1.162 6.583 -7.446 1.00 94.25 155 TYR A O 1
ATOM 1260 N N . ARG A 1 156 ? 2.886 6.442 -8.886 1.00 96.50 156 ARG A N 1
ATOM 1261 C CA . ARG A 1 156 ? 3.585 7.648 -8.422 1.00 96.50 156 ARG A CA 1
ATOM 1262 C C . ARG A 1 156 ? 2.694 8.881 -8.495 1.00 96.50 156 ARG A C 1
ATOM 1264 O O . ARG A 1 156 ? 2.574 9.590 -7.504 1.00 96.50 156 ARG A O 1
ATOM 1271 N N . ASN A 1 157 ? 1.998 9.073 -9.614 1.00 94.25 157 ASN A N 1
ATOM 1272 C CA . ASN A 1 157 ? 1.089 10.205 -9.796 1.00 94.25 157 ASN A CA 1
ATOM 1273 C C . ASN A 1 157 ? -0.078 10.183 -8.796 1.00 94.25 157 ASN A C 1
ATOM 1275 O O . ASN A 1 157 ? -0.396 11.207 -8.204 1.00 94.25 157 ASN A O 1
ATOM 1279 N N . ILE A 1 158 ? -0.700 9.017 -8.579 1.00 90.12 158 ILE A N 1
ATOM 1280 C CA . ILE A 1 158 ? -1.826 8.856 -7.638 1.00 90.12 158 ILE A CA 1
ATOM 1281 C C . ILE A 1 158 ? -1.392 9.112 -6.187 1.00 90.12 158 ILE A C 1
ATOM 1283 O O . ILE A 1 158 ? -2.179 9.614 -5.387 1.00 90.12 158 ILE A O 1
ATOM 1287 N N . HIS A 1 159 ? -0.158 8.747 -5.843 1.00 90.56 159 HIS A N 1
ATOM 1288 C CA . HIS A 1 159 ? 0.373 8.849 -4.484 1.00 90.56 159 HIS A CA 1
ATOM 1289 C C . HIS A 1 159 ? 1.279 10.060 -4.251 1.00 90.56 159 HIS A C 1
ATOM 1291 O O . HIS A 1 159 ? 1.845 10.158 -3.167 1.00 90.56 159 HIS A O 1
ATOM 1297 N N . HIS A 1 160 ? 1.394 10.968 -5.225 1.00 94.75 160 HIS A N 1
ATOM 1298 C CA . HIS A 1 160 ? 2.269 12.143 -5.170 1.00 94.75 160 HIS A CA 1
ATOM 1299 C C . HIS A 1 160 ? 3.724 11.801 -4.810 1.00 94.75 160 HIS A C 1
ATOM 1301 O O . HIS A 1 160 ? 4.337 12.453 -3.973 1.00 94.75 160 HIS A O 1
ATOM 1307 N N . ILE A 1 161 ? 4.268 10.756 -5.437 1.00 96.50 161 ILE A N 1
ATOM 1308 C CA . ILE A 1 161 ? 5.655 10.327 -5.238 1.00 96.50 161 ILE A CA 1
ATOM 1309 C C . ILE A 1 161 ? 6.547 11.028 -6.264 1.00 96.50 161 ILE A C 1
ATOM 1311 O O . ILE A 1 161 ? 6.549 10.665 -7.448 1.00 96.50 161 ILE A O 1
ATOM 1315 N N . ASP A 1 162 ? 7.300 12.016 -5.792 1.00 97.19 162 ASP A N 1
ATOM 1316 C CA . ASP A 1 162 ? 8.266 12.775 -6.586 1.00 97.19 162 ASP A CA 1
ATOM 1317 C C . ASP A 1 162 ? 9.497 11.939 -7.002 1.00 97.19 162 ASP A C 1
ATOM 1319 O O . ASP A 1 162 ? 9.567 10.719 -6.802 1.00 97.19 162 ASP A O 1
ATOM 1323 N N . ASP A 1 163 ? 10.433 12.582 -7.700 1.00 97.88 163 ASP A N 1
ATOM 1324 C CA . ASP A 1 163 ? 11.658 11.940 -8.181 1.00 97.88 163 ASP A CA 1
ATOM 1325 C C . ASP A 1 163 ? 12.642 11.632 -7.048 1.00 97.88 163 ASP A C 1
ATOM 1327 O O . ASP A 1 163 ? 13.319 10.607 -7.108 1.00 97.88 163 ASP A O 1
ATOM 1331 N N . GLU A 1 164 ? 12.683 12.440 -5.988 1.00 97.50 164 GLU A N 1
ATOM 1332 C CA . GLU A 1 164 ? 13.581 12.232 -4.849 1.00 97.50 164 GLU A CA 1
ATOM 1333 C C . GLU A 1 164 ? 13.222 10.946 -4.096 1.00 97.50 164 GLU A C 1
ATOM 1335 O O . GLU A 1 164 ? 14.064 10.060 -3.922 1.00 97.50 164 GLU A O 1
ATOM 1340 N N . HIS A 1 165 ? 11.944 10.768 -3.755 1.00 97.25 165 HIS A N 1
ATOM 1341 C CA . HIS A 1 165 ? 11.447 9.546 -3.123 1.00 97.25 165 HIS A CA 1
ATOM 1342 C C . HIS A 1 165 ? 11.613 8.326 -4.041 1.00 97.25 165 HIS A C 1
ATOM 1344 O O . HIS A 1 165 ? 11.842 7.203 -3.575 1.00 97.25 165 HIS A O 1
ATOM 1350 N N . HIS A 1 166 ? 11.522 8.517 -5.363 1.00 98.06 166 HIS A N 1
ATOM 1351 C CA . HIS A 1 166 ? 11.782 7.448 -6.322 1.00 98.06 166 HIS A CA 1
ATOM 1352 C C . HIS A 1 166 ? 13.243 7.024 -6.371 1.00 98.06 166 HIS A C 1
ATOM 1354 O O . HIS A 1 166 ? 13.513 5.822 -6.293 1.00 98.06 166 HIS A O 1
ATOM 1360 N N . LEU A 1 167 ? 14.164 7.980 -6.433 1.00 98.06 167 LEU A N 1
ATOM 1361 C CA . LEU A 1 167 ? 15.599 7.735 -6.358 1.00 98.06 167 LEU A CA 1
ATOM 1362 C C . LEU A 1 167 ? 15.968 7.045 -5.047 1.00 98.06 167 LEU A C 1
ATOM 1364 O O . LEU A 1 167 ? 16.679 6.042 -5.063 1.00 98.06 167 LEU A O 1
ATOM 1368 N N . TRP A 1 168 ? 15.417 7.510 -3.925 1.00 97.88 168 TRP A N 1
ATOM 1369 C CA . TRP A 1 168 ? 15.601 6.867 -2.628 1.00 97.88 168 TRP A CA 1
ATOM 1370 C C . TRP A 1 168 ? 15.144 5.400 -2.641 1.00 97.88 168 TRP A C 1
ATOM 1372 O O . TRP A 1 168 ? 15.886 4.511 -2.218 1.00 97.88 168 TRP A O 1
ATOM 1382 N N . ALA A 1 169 ? 13.954 5.117 -3.182 1.00 98.06 169 ALA A N 1
ATOM 1383 C CA . ALA A 1 169 ? 13.420 3.759 -3.261 1.00 98.06 169 ALA A CA 1
ATOM 1384 C C . ALA A 1 169 ? 14.270 2.839 -4.158 1.00 98.06 169 ALA A C 1
ATOM 1386 O O . ALA A 1 169 ? 14.474 1.670 -3.816 1.00 98.06 169 ALA A O 1
ATOM 1387 N N . LEU A 1 170 ? 14.785 3.352 -5.281 1.00 97.56 170 LEU A N 1
ATOM 1388 C CA . LEU A 1 170 ? 15.704 2.623 -6.161 1.00 97.56 170 LEU A CA 1
ATOM 1389 C C . LEU A 1 170 ? 17.027 2.321 -5.452 1.00 97.56 170 LEU A C 1
ATOM 1391 O O . LEU A 1 170 ? 17.434 1.157 -5.396 1.00 97.56 170 LEU A O 1
ATOM 1395 N N . ASN A 1 171 ? 17.633 3.330 -4.823 1.00 97.38 171 ASN A N 1
ATOM 1396 C CA . ASN A 1 171 ? 18.881 3.194 -4.074 1.00 97.38 171 ASN A CA 1
ATOM 1397 C C . ASN A 1 171 ? 18.746 2.164 -2.947 1.00 97.38 171 ASN A C 1
ATOM 1399 O O . ASN A 1 171 ? 19.600 1.289 -2.802 1.00 97.38 171 ASN A O 1
ATOM 1403 N N . ARG A 1 172 ? 17.628 2.184 -2.210 1.00 96.56 172 ARG A N 1
ATOM 1404 C CA . ARG A 1 172 ? 17.305 1.179 -1.184 1.00 96.56 172 ARG A CA 1
ATOM 1405 C C . ARG A 1 172 ? 17.230 -0.242 -1.751 1.00 96.56 172 ARG A C 1
ATOM 1407 O O . ARG A 1 172 ? 17.580 -1.198 -1.065 1.00 96.56 172 ARG A O 1
ATOM 1414 N N . CYS A 1 173 ? 16.790 -0.395 -2.997 1.00 95.81 173 CYS A N 1
ATOM 1415 C CA . CYS A 1 173 ? 16.767 -1.682 -3.694 1.00 95.81 173 CYS A CA 1
ATOM 1416 C C . CYS A 1 173 ? 18.124 -2.051 -4.325 1.00 95.81 173 CYS A C 1
ATOM 1418 O O . CYS A 1 173 ? 18.239 -3.109 -4.952 1.00 95.81 173 CYS A O 1
ATOM 1420 N N . GLY A 1 174 ? 19.144 -1.200 -4.195 1.00 95.75 174 GLY A N 1
ATOM 1421 C CA . GLY A 1 174 ? 20.441 -1.357 -4.846 1.00 95.75 174 GLY A CA 1
ATOM 1422 C C . GLY A 1 174 ? 20.366 -1.185 -6.362 1.00 95.75 174 GLY A C 1
ATOM 1423 O O . GLY A 1 174 ? 20.982 -1.970 -7.079 1.00 95.75 174 GLY A O 1
ATOM 1424 N N . TRP A 1 175 ? 19.547 -0.246 -6.838 1.00 96.56 175 TRP A N 1
ATOM 1425 C CA . TRP A 1 175 ? 19.438 0.142 -8.245 1.00 96.56 175 TRP A CA 1
ATOM 1426 C C . TRP A 1 175 ? 19.706 1.634 -8.403 1.00 96.56 175 TRP A C 1
ATOM 1428 O O . TRP A 1 175 ? 19.276 2.428 -7.570 1.00 96.56 175 TRP A O 1
ATOM 1438 N N . THR A 1 176 ? 20.359 2.019 -9.494 1.00 96.56 176 THR A N 1
ATOM 1439 C CA . THR A 1 176 ? 20.425 3.420 -9.927 1.00 96.56 176 THR A CA 1
ATOM 1440 C C . THR A 1 176 ? 19.238 3.769 -10.828 1.00 96.56 176 THR A C 1
ATOM 1442 O O . THR A 1 176 ? 18.554 2.887 -11.359 1.00 96.56 176 THR A O 1
ATOM 1445 N N . LEU A 1 177 ? 18.999 5.068 -11.045 1.00 97.00 177 LEU A N 1
ATOM 1446 C CA . LEU A 1 177 ? 18.005 5.522 -12.024 1.00 97.00 177 LEU A CA 1
ATOM 1447 C C . LEU A 1 177 ? 18.336 5.025 -13.434 1.00 97.00 177 LEU A C 1
ATOM 1449 O O . LEU A 1 177 ? 17.459 4.546 -14.141 1.00 97.00 177 LEU A O 1
ATOM 1453 N N . GLU A 1 178 ? 19.607 5.082 -13.826 1.00 96.38 178 GLU A N 1
ATOM 1454 C CA . GLU A 1 178 ? 20.046 4.627 -15.144 1.00 96.38 178 GLU A CA 1
ATOM 1455 C C . GLU A 1 178 ? 19.778 3.130 -15.355 1.00 96.38 178 GLU A C 1
ATOM 1457 O O . GLU A 1 178 ? 19.258 2.732 -16.397 1.00 96.38 178 GLU A O 1
ATOM 1462 N N . GLU A 1 179 ? 20.083 2.292 -14.361 1.00 95.50 179 GLU A N 1
ATOM 1463 C CA . GLU A 1 179 ? 19.772 0.860 -14.407 1.00 95.50 179 GLU A CA 1
ATOM 1464 C C . GLU A 1 179 ? 18.267 0.623 -14.519 1.00 95.50 179 GLU A C 1
ATOM 1466 O O . GLU A 1 179 ? 17.815 -0.218 -15.303 1.00 95.50 179 GLU A O 1
ATOM 1471 N N . PHE A 1 180 ? 17.479 1.387 -13.757 1.00 95.94 180 PHE A N 1
ATOM 1472 C CA . PHE A 1 180 ? 16.027 1.312 -13.798 1.00 95.94 180 PHE A CA 1
ATOM 1473 C C . PHE A 1 180 ? 15.477 1.671 -15.182 1.00 95.94 180 PHE A C 1
ATOM 1475 O O . PHE A 1 180 ? 14.659 0.915 -15.706 1.00 95.94 180 PHE A O 1
ATOM 1482 N N . GLU A 1 181 ? 15.961 2.747 -15.807 1.00 93.88 181 GLU A N 1
ATOM 1483 C CA . GLU A 1 181 ? 15.554 3.197 -17.147 1.00 93.88 181 GLU A CA 1
ATOM 1484 C C . GLU A 1 181 ? 16.039 2.266 -18.268 1.00 93.88 181 GLU A C 1
ATOM 1486 O O . GLU A 1 181 ? 15.337 2.050 -19.260 1.00 93.88 181 GLU A O 1
ATOM 1491 N N . ARG A 1 182 ? 17.184 1.600 -18.095 1.00 93.25 182 ARG A N 1
ATOM 1492 C CA . ARG A 1 182 ? 17.643 0.539 -19.011 1.00 93.25 182 ARG A CA 1
ATOM 1493 C C . ARG A 1 182 ? 16.919 -0.789 -18.795 1.00 93.25 182 ARG A C 1
ATOM 1495 O O . ARG A 1 182 ? 16.851 -1.610 -19.701 1.00 93.25 182 ARG A O 1
ATOM 1502 N N . GLY A 1 183 ? 16.361 -1.001 -17.604 1.00 93.50 183 GLY A N 1
ATOM 1503 C CA . GLY A 1 183 ? 15.665 -2.236 -17.234 1.00 93.50 183 GLY A CA 1
ATOM 1504 C C . GLY A 1 183 ? 16.619 -3.389 -16.936 1.00 93.50 183 GLY A C 1
ATOM 1505 O O . GLY A 1 183 ? 16.216 -4.550 -16.931 1.00 93.50 183 GLY A O 1
ATOM 1506 N N . GLN A 1 184 ? 17.897 -3.078 -16.721 1.00 92.75 184 GLN A N 1
ATOM 1507 C CA . GLN A 1 184 ? 18.967 -4.043 -16.513 1.00 92.75 184 GLN A CA 1
ATOM 1508 C C . GLN A 1 184 ? 19.962 -3.458 -15.514 1.00 92.75 184 GLN A C 1
ATOM 1510 O O . GLN A 1 184 ? 20.331 -2.288 -15.621 1.00 92.75 184 GLN A O 1
ATOM 1515 N N . ARG A 1 185 ? 20.429 -4.281 -14.567 1.00 91.81 185 ARG A N 1
ATOM 1516 C CA . ARG A 1 185 ? 21.542 -3.887 -13.700 1.00 91.81 185 ARG A CA 1
ATOM 1517 C C . ARG A 1 185 ? 22.812 -3.771 -14.524 1.00 91.81 185 ARG A C 1
ATOM 1519 O O . ARG A 1 185 ? 23.161 -4.693 -15.267 1.00 91.81 185 ARG A O 1
ATOM 1526 N N . LEU A 1 186 ? 23.525 -2.669 -14.349 1.00 90.75 186 LEU A N 1
ATOM 1527 C CA . LEU A 1 186 ? 24.869 -2.539 -14.871 1.00 90.75 186 LEU A CA 1
ATOM 1528 C C . LEU A 1 186 ? 25.729 -3.493 -14.046 1.00 90.75 186 LEU A C 1
ATOM 1530 O O . LEU A 1 186 ? 25.710 -3.479 -12.815 1.00 90.75 186 LEU A O 1
ATOM 1534 N N . ARG A 1 187 ? 26.461 -4.385 -14.718 1.00 84.69 187 ARG A N 1
ATOM 1535 C CA . ARG A 1 187 ? 27.444 -5.220 -14.028 1.00 84.69 187 ARG A CA 1
ATOM 1536 C C . ARG A 1 187 ? 28.441 -4.276 -13.366 1.00 84.69 187 ARG A C 1
ATOM 1538 O O . ARG A 1 187 ? 29.266 -3.689 -14.064 1.00 84.69 187 ARG A O 1
ATOM 1545 N N . ARG A 1 188 ? 28.366 -4.126 -12.039 1.00 78.56 188 ARG A N 1
ATOM 1546 C CA . ARG A 1 188 ? 29.456 -3.523 -11.272 1.00 78.56 188 ARG A CA 1
ATOM 1547 C C . ARG A 1 188 ? 30.682 -4.362 -11.593 1.00 78.56 188 ARG A C 1
ATOM 1549 O O . ARG A 1 188 ? 30.711 -5.547 -11.274 1.00 78.56 188 ARG A O 1
ATOM 1556 N N . ARG A 1 189 ? 31.644 -3.789 -12.318 1.00 70.56 189 ARG A N 1
ATOM 1557 C CA . ARG A 1 189 ? 32.956 -4.418 -12.448 1.00 70.56 189 ARG A CA 1
ATOM 1558 C C . ARG A 1 189 ? 33.468 -4.545 -11.016 1.00 70.56 189 ARG A C 1
ATOM 1560 O O . ARG A 1 189 ? 33.523 -3.546 -10.309 1.00 70.56 189 ARG A O 1
ATOM 1567 N N . ASP A 1 190 ? 33.777 -5.761 -10.575 1.00 61.09 190 ASP A N 1
ATOM 1568 C CA . ASP A 1 190 ? 34.200 -6.066 -9.198 1.00 61.09 190 ASP A CA 1
ATOM 1569 C C . ASP A 1 190 ? 35.510 -5.359 -8.770 1.00 61.09 190 ASP A C 1
ATOM 1571 O O . ASP A 1 190 ? 35.999 -5.574 -7.666 1.00 61.09 190 ASP A O 1
ATOM 1575 N N . SER A 1 191 ? 36.065 -4.484 -9.612 1.00 59.16 19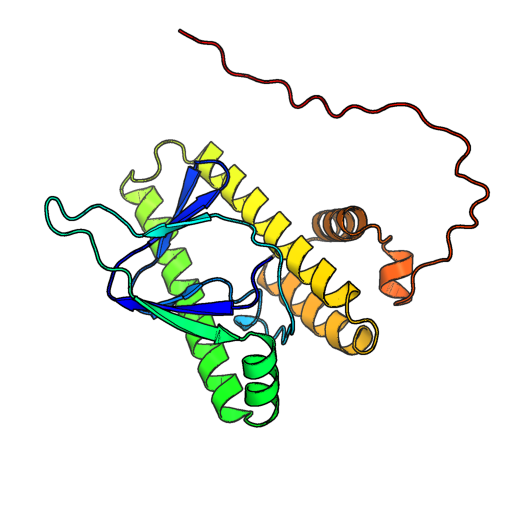1 SER A N 1
ATOM 1576 C CA . SER A 1 191 ? 37.286 -3.711 -9.394 1.00 59.16 191 SER A CA 1
ATOM 1577 C C . SER A 1 191 ? 37.185 -2.606 -8.330 1.00 59.16 191 SER A C 1
ATOM 1579 O O . SER A 1 191 ? 38.222 -2.073 -7.964 1.00 59.16 191 SER A O 1
ATOM 1581 N N . ASP A 1 192 ? 35.994 -2.297 -7.802 1.00 57.78 192 ASP A N 1
ATOM 1582 C CA . ASP A 1 192 ? 35.790 -1.234 -6.793 1.00 57.78 192 ASP A CA 1
ATOM 1583 C C . ASP A 1 192 ? 35.553 -1.739 -5.355 1.00 57.78 192 ASP A C 1
ATOM 1585 O O . ASP A 1 192 ? 35.258 -0.950 -4.459 1.00 57.78 192 ASP A O 1
ATOM 1589 N N . ARG A 1 193 ? 35.717 -3.040 -5.062 1.00 54.94 193 ARG A N 1
ATOM 1590 C CA . ARG A 1 193 ? 35.640 -3.562 -3.673 1.00 54.94 193 ARG A CA 1
ATOM 1591 C C . ARG A 1 193 ? 36.911 -3.288 -2.857 1.00 54.94 193 ARG A C 1
ATOM 1593 O O . ARG A 1 193 ? 37.375 -4.147 -2.115 1.00 54.94 193 ARG A O 1
ATOM 1600 N N . GLY A 1 194 ? 37.491 -2.108 -3.039 1.00 54.19 194 GLY A N 1
ATOM 1601 C CA . GLY A 1 194 ? 38.782 -1.724 -2.489 1.00 54.19 194 GLY A CA 1
ATOM 1602 C C . GLY A 1 194 ? 38.744 -0.558 -1.511 1.00 54.19 194 GLY A C 1
ATOM 1603 O O . GLY A 1 194 ? 39.805 -0.002 -1.283 1.00 54.19 194 GLY A O 1
ATOM 1604 N N . ILE A 1 195 ? 37.591 -0.145 -0.967 1.00 56.94 195 ILE A N 1
ATOM 1605 C CA . ILE A 1 195 ? 37.533 0.831 0.139 1.00 56.94 195 ILE A CA 1
ATOM 1606 C C . ILE A 1 195 ? 36.346 0.488 1.056 1.00 56.94 195 ILE A C 1
ATOM 1608 O O . ILE A 1 195 ? 35.205 0.869 0.801 1.00 56.94 195 ILE A O 1
ATOM 1612 N N . GLU A 1 196 ? 36.615 -0.264 2.123 1.00 62.34 196 GLU A N 1
ATOM 1613 C CA . GLU A 1 196 ? 35.777 -0.280 3.326 1.00 62.34 196 GLU A CA 1
ATOM 1614 C C . GLU A 1 196 ? 36.168 0.907 4.217 1.00 62.34 196 GLU A C 1
ATOM 1616 O O . GLU A 1 196 ? 37.357 1.110 4.453 1.00 62.34 196 GLU A O 1
ATOM 1621 N N . SER A 1 197 ? 35.168 1.656 4.704 1.00 51.97 197 SER A N 1
ATOM 1622 C CA . SER A 1 197 ? 35.150 2.552 5.887 1.00 51.97 197 SER A CA 1
ATOM 1623 C C . SER A 1 197 ? 34.311 3.791 5.538 1.00 51.97 197 SER A C 1
ATOM 1625 O O . SER A 1 197 ? 34.593 4.453 4.550 1.00 51.97 197 SER A O 1
ATOM 1627 N N . GLY A 1 198 ? 33.252 4.188 6.236 1.00 52.31 198 GLY A N 1
ATOM 1628 C CA . GLY A 1 198 ? 32.744 3.778 7.533 1.00 52.31 198 GLY A CA 1
ATOM 1629 C C . GLY A 1 198 ? 31.716 4.818 7.976 1.00 52.31 198 GLY A C 1
ATOM 1630 O O . GLY A 1 198 ? 31.987 5.565 8.901 1.00 52.31 198 GLY A O 1
ATOM 1631 N N . ASP A 1 199 ? 30.558 4.890 7.313 1.00 44.34 199 ASP A N 1
ATOM 1632 C CA . ASP A 1 199 ? 29.457 5.760 7.751 1.00 44.34 199 ASP A CA 1
ATOM 1633 C C . ASP A 1 199 ? 28.387 4.927 8.452 1.00 44.34 199 ASP A C 1
ATOM 1635 O O . ASP A 1 199 ? 27.367 4.495 7.908 1.00 44.34 199 ASP A O 1
ATOM 1639 N N . GLU A 1 200 ? 28.692 4.681 9.720 1.00 47.44 200 GLU A N 1
ATOM 1640 C CA . GLU A 1 200 ? 27.757 4.291 10.756 1.00 47.44 200 GLU A CA 1
ATOM 1641 C C . GLU A 1 200 ? 26.711 5.413 10.903 1.00 47.44 200 GLU A C 1
ATOM 1643 O O . GLU A 1 200 ? 26.945 6.425 11.564 1.00 47.44 200 GLU A O 1
ATOM 1648 N N . TRP A 1 201 ? 25.544 5.261 10.266 1.00 44.69 201 TRP A N 1
ATOM 1649 C CA . TRP A 1 201 ? 24.377 6.114 10.511 1.00 44.69 201 TRP A CA 1
ATOM 1650 C C . TRP A 1 201 ? 23.899 5.906 11.955 1.00 44.69 201 TRP A C 1
ATOM 1652 O O . TRP A 1 201 ? 22.992 5.117 12.228 1.00 44.69 201 TRP A O 1
ATOM 1662 N N . LYS A 1 202 ? 24.535 6.606 12.901 1.00 42.56 202 LYS A N 1
ATOM 1663 C CA . LYS A 1 202 ? 24.083 6.710 14.287 1.00 42.56 202 LYS A CA 1
ATOM 1664 C C . LYS A 1 202 ? 22.756 7.455 14.306 1.00 42.56 202 LYS A C 1
ATOM 1666 O O . LYS A 1 202 ? 22.710 8.681 14.280 1.00 42.56 202 LYS A O 1
ATOM 1671 N N . ILE A 1 203 ? 21.669 6.696 14.387 1.00 44.50 203 ILE A N 1
ATOM 1672 C CA . ILE A 1 203 ? 20.394 7.195 14.892 1.00 44.50 203 ILE A CA 1
ATOM 1673 C C . ILE A 1 203 ? 20.634 7.514 16.370 1.00 44.50 203 ILE A C 1
ATOM 1675 O O . ILE A 1 203 ? 20.706 6.620 17.213 1.00 44.50 203 ILE A O 1
ATOM 1679 N N . SER A 1 204 ? 20.850 8.789 16.677 1.00 46.03 204 SER A N 1
ATOM 1680 C CA . SER A 1 204 ? 20.944 9.281 18.043 1.00 46.03 204 SER A CA 1
ATOM 1681 C C . SER A 1 204 ? 19.610 9.051 18.754 1.00 46.03 204 SER A C 1
ATOM 1683 O O . SER A 1 204 ? 18.576 9.615 18.401 1.00 46.03 204 SER A O 1
ATOM 1685 N N . ASN A 1 205 ? 19.652 8.195 19.775 1.00 41.16 205 ASN A N 1
ATOM 1686 C CA . ASN A 1 205 ? 18.597 8.034 20.765 1.00 41.16 205 ASN A CA 1
ATOM 1687 C C . ASN A 1 205 ? 18.375 9.366 21.496 1.00 41.16 205 ASN A C 1
ATOM 1689 O O . ASN A 1 205 ? 19.172 9.746 22.352 1.00 41.16 205 ASN A O 1
ATOM 1693 N N . ILE A 1 206 ? 17.271 10.045 21.192 1.00 45.84 206 ILE A N 1
ATOM 1694 C CA . ILE A 1 206 ? 16.697 11.090 22.042 1.00 45.84 206 ILE A CA 1
ATOM 1695 C C . ILE A 1 206 ? 15.600 10.419 22.873 1.00 45.84 206 ILE A C 1
ATOM 1697 O O . ILE A 1 206 ? 14.429 10.427 22.514 1.00 45.84 206 ILE A O 1
ATOM 1701 N N . PHE A 1 207 ? 15.996 9.798 23.981 1.00 46.53 207 PHE A N 1
ATOM 1702 C CA . PHE A 1 207 ? 15.100 9.521 25.101 1.00 46.53 207 PHE A CA 1
ATOM 1703 C C . PHE A 1 207 ? 15.825 9.941 26.375 1.00 46.53 207 PHE A C 1
ATOM 1705 O O . PHE A 1 207 ? 16.600 9.184 26.951 1.00 46.53 207 PHE A O 1
ATOM 1712 N N . GLY A 1 208 ? 15.596 11.194 26.768 1.00 45.34 208 GLY A N 1
ATOM 1713 C CA . GLY A 1 208 ? 15.833 11.649 28.129 1.00 45.34 208 GLY A CA 1
ATOM 1714 C C . GLY A 1 208 ? 14.723 11.097 29.015 1.00 45.34 208 GLY A C 1
ATOM 1715 O O . GLY A 1 208 ? 13.549 11.398 28.810 1.00 45.34 208 GLY A O 1
ATOM 1716 N N . THR A 1 209 ? 15.102 10.249 29.959 1.00 50.34 209 THR A N 1
ATOM 1717 C CA . THR A 1 209 ? 14.284 9.853 31.102 1.00 50.34 209 THR A CA 1
ATOM 1718 C C . THR A 1 209 ? 14.144 11.035 32.057 1.00 50.34 209 THR A C 1
ATOM 1720 O O . THR A 1 209 ? 15.162 11.575 32.489 1.00 50.34 209 THR A O 1
ATOM 1723 N N . ASN A 1 210 ? 12.907 11.378 32.406 1.00 51.50 210 ASN A N 1
ATOM 1724 C CA . ASN A 1 210 ? 12.540 11.980 33.688 1.00 51.50 210 ASN A CA 1
ATOM 1725 C C . ASN A 1 210 ? 11.525 11.056 34.356 1.00 51.50 210 ASN A C 1
ATOM 1727 O O . ASN A 1 210 ? 10.664 10.528 33.614 1.00 51.50 210 ASN A O 1
#

pLDDT: mean 89.0, std 15.04, range [41.16, 98.19]

Sequence (210 aa):
MNRYIRVIVEGDAECFRDGVKTYTLERGNFVSEGGLHAGLMLPGALESCCTIAATQHQRGQGGKLRVLRWDRTKLMEFLKSDSHLRRALKAALSWDIVRKLKGQRRMLITGQVNDPVLWTEKRNVQNDNRYAAVVQNILSHPHHMELRRDELRRYRNIHHIDDEHHLWALNRCGWTLEEFERGQRLRRRDSDRGIESGDEWKISNIFGTN